Protein AF-A0A8T5JUW5-F1 (afdb_monomer)

Solvent-accessible surface area (backbone atoms only — not comparable to full-atom values): 17360 Å² total; per-residue (Å²): 117,77,94,47,49,25,60,54,36,41,51,46,26,54,58,34,20,53,51,28,34,55,28,15,73,69,63,36,63,70,62,27,52,52,38,51,51,52,37,56,50,31,63,55,47,18,59,49,39,20,62,77,67,72,55,82,41,79,62,52,60,53,49,43,54,52,31,52,54,49,26,54,51,26,48,52,58,16,42,51,59,63,39,59,80,54,56,76,56,49,60,58,57,48,52,51,50,54,51,51,52,52,51,38,49,52,33,35,74,76,70,70,42,76,85,81,82,84,48,76,56,42,55,53,44,57,70,49,47,61,57,34,54,52,28,56,73,76,68,65,48,63,66,49,52,52,54,49,52,53,45,48,53,51,30,53,53,51,50,49,52,30,59,75,67,70,42,96,68,86,76,94,74,76,62,65,67,59,58,53,52,54,52,50,50,52,50,56,57,49,55,66,59,66,68,69,67,80,74,35,29,45,31,44,95,88,49,67,25,44,36,49,79,18,72,45,73,68,46,54,73,48,66,65,44,79,40,86,77,71,52,91,56,35,36,37,37,35,44,53,98,54,78,38,67,59,77,44,67,30,68,61,24,72,57,44,25,23,43,38,33,19,27,86,86,36,30,26,74,32,71,49,69,55,43,57,49,44,88,58,87,81,58,68,71,49,62,53,98,55,62,23,26,33,37,38,41,33,38,44,53,49,47,67,78,66,68,63,57,67,80,40,66,52,45,82,84

Structure (mmCIF, N/CA/C/O backbone):
data_AF-A0A8T5JUW5-F1
#
_entry.id   AF-A0A8T5JUW5-F1
#
loop_
_atom_site.group_PDB
_atom_site.id
_atom_site.type_symbol
_atom_site.label_atom_id
_atom_site.label_alt_id
_atom_site.label_comp_id
_atom_site.label_asym_id
_atom_site.label_entity_id
_atom_site.label_seq_id
_atom_site.pdbx_PDB_ins_code
_atom_site.Cartn_x
_atom_site.Cartn_y
_atom_site.Cartn_z
_atom_site.occupancy
_atom_site.B_iso_or_equiv
_atom_site.auth_seq_id
_atom_site.auth_comp_id
_atom_site.auth_asym_id
_atom_site.auth_atom_id
_atom_site.pdbx_PDB_model_num
ATOM 1 N N . MET A 1 1 ? 24.912 -25.058 -26.112 1.00 56.84 1 MET A N 1
ATOM 2 C CA . MET A 1 1 ? 24.255 -24.175 -25.115 1.00 56.84 1 MET A CA 1
ATOM 3 C C . MET A 1 1 ? 24.914 -22.812 -24.920 1.00 56.84 1 MET A C 1
ATOM 5 O O . MET A 1 1 ? 24.174 -21.850 -24.784 1.00 56.84 1 MET A O 1
ATOM 9 N N . LYS A 1 2 ? 26.255 -22.672 -24.933 1.00 61.31 2 LYS A N 1
ATOM 10 C CA . LYS A 1 2 ? 26.903 -21.377 -24.633 1.00 61.31 2 LYS A CA 1
ATOM 11 C C . LYS A 1 2 ? 26.394 -20.216 -25.493 1.00 61.31 2 LYS A C 1
ATOM 13 O O . LYS A 1 2 ? 26.161 -19.172 -24.916 1.00 61.31 2 LYS A O 1
ATOM 18 N N . LYS A 1 3 ? 26.138 -20.408 -26.798 1.00 65.25 3 LYS A N 1
ATOM 19 C CA . LYS A 1 3 ? 25.800 -19.365 -27.802 1.00 65.25 3 LYS A CA 1
ATOM 20 C C . LYS A 1 3 ? 24.537 -18.521 -27.522 1.00 65.25 3 LYS A C 1
ATOM 22 O O . LYS A 1 3 ? 24.406 -17.456 -28.109 1.00 65.25 3 LYS A O 1
ATOM 27 N N . TYR A 1 4 ? 23.645 -18.969 -26.635 1.00 80.75 4 TYR A N 1
ATOM 28 C CA . TYR A 1 4 ? 22.390 -18.271 -26.306 1.00 80.75 4 TYR A CA 1
ATOM 29 C C . TYR A 1 4 ? 22.197 -18.055 -24.800 1.00 80.75 4 TYR A C 1
ATOM 31 O O . TYR A 1 4 ? 21.085 -17.781 -24.357 1.00 80.75 4 TYR A O 1
ATOM 39 N N . ALA A 1 5 ? 23.267 -18.190 -24.010 1.00 86.12 5 ALA A N 1
ATOM 40 C CA . ALA A 1 5 ? 23.197 -18.145 -22.553 1.00 86.12 5 ALA A CA 1
ATOM 41 C C . ALA A 1 5 ? 22.533 -16.860 -22.032 1.00 86.12 5 ALA A C 1
ATOM 43 O O . ALA A 1 5 ? 21.667 -16.954 -21.171 1.00 86.12 5 ALA A O 1
ATOM 44 N N . ALA A 1 6 ? 22.870 -15.691 -22.593 1.00 87.94 6 ALA A N 1
ATOM 45 C CA . ALA A 1 6 ? 22.254 -14.426 -22.188 1.00 87.94 6 ALA A CA 1
ATOM 46 C C . ALA A 1 6 ? 20.729 -14.437 -22.397 1.00 87.94 6 ALA A C 1
ATOM 48 O O . ALA A 1 6 ? 19.985 -14.287 -21.439 1.00 87.94 6 ALA A O 1
ATOM 49 N N . ASN A 1 7 ? 20.257 -14.743 -23.611 1.00 90.31 7 ASN A N 1
ATOM 50 C CA . ASN A 1 7 ? 18.821 -14.747 -23.920 1.00 90.31 7 ASN A CA 1
ATOM 51 C C . ASN A 1 7 ? 18.037 -15.810 -23.131 1.00 90.31 7 ASN A C 1
ATOM 53 O O . ASN A 1 7 ? 16.863 -15.606 -22.829 1.00 90.31 7 ASN A O 1
ATOM 57 N N . ILE A 1 8 ? 18.658 -16.949 -22.804 1.00 91.75 8 ILE A N 1
ATOM 58 C CA . ILE A 1 8 ? 18.032 -17.971 -21.950 1.00 91.75 8 ILE A CA 1
ATOM 59 C C . ILE A 1 8 ? 17.805 -17.405 -20.546 1.00 91.75 8 ILE A C 1
ATOM 61 O O . ILE A 1 8 ? 16.715 -17.557 -20.001 1.00 91.75 8 ILE A O 1
ATOM 65 N N . VAL A 1 9 ? 18.799 -16.711 -19.986 1.00 92.62 9 VAL A N 1
ATOM 66 C CA . VAL A 1 9 ? 18.663 -16.056 -18.679 1.00 92.62 9 VAL A CA 1
ATOM 67 C C . VAL A 1 9 ? 17.644 -14.915 -18.746 1.00 92.62 9 VAL A C 1
ATOM 69 O O . VAL A 1 9 ? 16.767 -14.850 -17.900 1.00 92.62 9 VAL A O 1
ATOM 72 N N . THR A 1 10 ? 17.644 -14.086 -19.792 1.00 92.62 10 THR A N 1
ATOM 73 C CA . THR A 1 10 ? 16.596 -13.068 -19.998 1.00 92.62 10 THR A CA 1
ATOM 74 C C . THR A 1 10 ? 15.191 -13.697 -20.023 1.00 92.62 10 THR A C 1
ATOM 76 O O . THR A 1 10 ? 14.242 -13.160 -19.453 1.00 92.62 10 THR A O 1
ATOM 79 N N . SER A 1 11 ? 15.049 -14.885 -20.625 1.00 94.06 11 SER A N 1
ATOM 80 C CA . SER A 1 11 ? 13.764 -15.593 -20.717 1.00 94.06 11 SER A CA 1
ATOM 81 C C . SER A 1 11 ? 13.229 -16.059 -19.358 1.00 94.06 11 SER A C 1
ATOM 83 O O . SER A 1 11 ? 12.015 -16.205 -19.203 1.00 94.06 11 SER A O 1
ATOM 85 N N . SER A 1 12 ? 14.091 -16.265 -18.352 1.00 95.75 12 SER A N 1
ATOM 86 C CA . SER A 1 12 ? 13.631 -16.701 -17.028 1.00 95.75 12 SER A CA 1
ATOM 87 C C . SER A 1 12 ? 12.742 -15.663 -16.347 1.00 95.75 12 SER A C 1
ATOM 89 O O . SER A 1 12 ? 11.887 -16.041 -15.551 1.00 95.75 12 SER A O 1
ATOM 91 N N . ARG A 1 13 ? 12.865 -14.372 -16.692 1.00 94.75 13 ARG A N 1
ATOM 92 C CA . ARG A 1 13 ? 12.020 -13.305 -16.127 1.00 94.75 13 ARG A CA 1
ATOM 93 C C . ARG A 1 13 ? 10.538 -13.481 -16.454 1.00 94.75 13 ARG A C 1
ATOM 95 O O . ARG A 1 13 ? 9.703 -13.181 -15.605 1.00 94.75 13 ARG A O 1
ATOM 102 N N . PHE A 1 14 ? 10.201 -14.027 -17.625 1.00 96.06 14 PHE A N 1
ATOM 103 C CA . PHE A 1 14 ? 8.809 -14.354 -17.955 1.00 96.06 14 PHE A CA 1
ATOM 104 C C . PHE A 1 14 ? 8.261 -15.433 -17.020 1.00 96.06 14 PHE A C 1
ATOM 106 O O . PHE A 1 14 ? 7.176 -15.289 -16.458 1.00 96.06 14 PHE A O 1
ATOM 113 N N . VAL A 1 15 ? 9.042 -16.495 -16.812 1.00 96.62 15 VAL A N 1
ATOM 114 C CA . VAL A 1 15 ? 8.663 -17.617 -15.947 1.00 96.62 15 VAL A CA 1
ATOM 115 C C . VAL A 1 15 ? 8.527 -17.152 -14.499 1.00 96.62 15 VAL A C 1
ATOM 117 O O . VAL A 1 15 ? 7.505 -17.405 -13.865 1.00 96.62 15 VAL A O 1
ATOM 120 N N . PHE A 1 16 ? 9.517 -16.419 -13.986 1.00 96.94 16 PHE A N 1
ATOM 121 C CA . PHE A 1 16 ? 9.483 -15.884 -12.627 1.00 96.94 16 PHE A CA 1
ATOM 122 C C . PHE A 1 16 ? 8.322 -14.909 -12.425 1.00 96.94 16 PHE A C 1
ATOM 124 O O . PHE A 1 16 ? 7.613 -15.033 -11.431 1.00 96.94 16 PHE A O 1
ATOM 131 N N . GLY A 1 17 ? 8.063 -14.008 -13.379 1.00 96.00 17 GLY A N 1
ATOM 132 C CA . GLY A 1 17 ? 6.928 -13.084 -13.320 1.00 96.00 17 GLY A CA 1
ATOM 133 C C . GLY A 1 17 ? 5.581 -13.806 -13.209 1.00 96.00 17 GLY A C 1
ATOM 134 O O . GLY A 1 17 ? 4.777 -13.484 -12.336 1.00 96.00 17 GLY A O 1
ATOM 135 N N . LEU A 1 18 ? 5.348 -14.837 -14.026 1.00 97.44 18 LEU A N 1
ATOM 136 C CA . LEU A 1 18 ? 4.112 -15.628 -13.964 1.00 97.44 18 LEU A CA 1
ATOM 137 C C . LEU A 1 18 ? 3.973 -16.397 -12.644 1.00 97.44 18 LEU A C 1
ATOM 139 O O . LEU A 1 18 ? 2.899 -16.397 -12.040 1.00 97.44 18 LEU A O 1
ATOM 143 N N . ILE A 1 19 ? 5.059 -17.013 -12.165 1.00 97.50 19 ILE A N 1
ATOM 144 C CA . ILE A 1 19 ? 5.074 -17.707 -10.870 1.00 97.50 19 ILE A CA 1
ATOM 145 C C . ILE A 1 19 ? 4.754 -16.729 -9.736 1.00 97.50 19 ILE A C 1
ATOM 147 O O . ILE A 1 19 ? 3.965 -17.053 -8.851 1.00 97.50 19 ILE A O 1
ATOM 151 N N . MET A 1 20 ? 5.311 -15.519 -9.772 1.00 97.00 20 MET A N 1
ATOM 152 C CA . MET A 1 20 ? 5.025 -14.487 -8.779 1.00 97.00 20 MET A CA 1
ATOM 153 C C . MET A 1 20 ? 3.541 -14.116 -8.738 1.00 97.00 20 MET A C 1
ATOM 155 O O . MET A 1 20 ? 2.973 -14.063 -7.651 1.00 97.00 20 MET A O 1
ATOM 159 N N . VAL A 1 21 ? 2.894 -13.924 -9.891 1.00 96.75 21 VAL A N 1
ATOM 160 C CA . VAL A 1 21 ? 1.444 -13.651 -9.948 1.00 96.75 21 VAL A CA 1
ATOM 161 C C . VAL A 1 21 ? 0.633 -14.822 -9.385 1.00 96.75 21 VAL A C 1
ATOM 163 O O . VAL A 1 21 ? -0.331 -14.629 -8.650 1.00 96.75 21 VAL A O 1
ATOM 166 N N . TYR A 1 22 ? 1.019 -16.063 -9.678 1.00 97.19 22 TYR A N 1
ATOM 167 C CA . TYR A 1 22 ? 0.344 -17.224 -9.096 1.00 97.19 22 TYR A CA 1
ATOM 168 C C . TYR A 1 22 ? 0.487 -17.270 -7.562 1.00 97.19 22 TYR A C 1
ATOM 170 O O . TYR A 1 22 ? -0.483 -17.503 -6.836 1.00 97.19 22 TYR A O 1
ATOM 178 N N . LEU A 1 23 ? 1.695 -17.016 -7.053 1.00 96.38 23 LEU A N 1
ATOM 179 C CA . LEU A 1 23 ? 1.990 -17.024 -5.619 1.00 96.38 23 LEU A CA 1
ATOM 180 C C . LEU A 1 23 ? 1.310 -15.879 -4.867 1.00 96.38 23 LEU A C 1
ATOM 182 O O . LEU A 1 23 ? 0.918 -16.071 -3.712 1.00 96.38 23 LEU A O 1
ATOM 186 N N . SER A 1 24 ? 1.142 -14.717 -5.504 1.00 94.31 24 SER A N 1
ATOM 187 C CA . SER A 1 24 ? 0.429 -13.589 -4.908 1.00 94.31 24 SER A CA 1
ATOM 188 C C . SER A 1 24 ? -1.049 -13.904 -4.701 1.00 94.31 24 SER A C 1
ATOM 190 O O . SER A 1 24 ? -1.570 -13.658 -3.619 1.00 94.31 24 SER A O 1
ATOM 192 N N . ILE A 1 25 ? -1.701 -14.549 -5.676 1.00 93.69 25 ILE A N 1
ATOM 193 C CA . ILE A 1 25 ? -3.102 -14.991 -5.564 1.00 93.69 25 ILE A CA 1
ATOM 194 C C . ILE A 1 25 ? -3.271 -16.023 -4.436 1.00 93.69 25 ILE A C 1
ATOM 196 O O . ILE A 1 25 ? -4.292 -16.052 -3.754 1.00 93.69 25 ILE A O 1
ATOM 200 N N . LYS A 1 26 ? -2.259 -16.867 -4.194 1.00 93.12 26 LYS A N 1
ATOM 201 C CA . LYS A 1 26 ? -2.240 -17.832 -3.077 1.00 93.12 26 LYS A CA 1
ATOM 202 C C . LYS A 1 26 ? -1.770 -17.236 -1.745 1.00 93.12 26 LYS A C 1
ATOM 204 O O . LYS A 1 26 ? -1.600 -17.986 -0.782 1.00 93.12 26 LYS A O 1
ATOM 209 N N . ASN A 1 27 ? -1.542 -15.924 -1.690 1.00 90.62 27 ASN A N 1
ATOM 210 C CA . ASN A 1 27 ? -1.059 -15.188 -0.525 1.00 90.62 27 ASN A CA 1
ATOM 211 C C . ASN A 1 27 ? 0.240 -15.769 0.087 1.00 90.62 27 ASN A C 1
ATOM 213 O O . ASN A 1 27 ? 0.419 -15.831 1.304 1.00 90.62 27 ASN A O 1
ATOM 217 N N . LYS A 1 28 ? 1.164 -16.260 -0.755 1.00 92.56 28 LYS A N 1
ATOM 218 C CA . LYS A 1 28 ? 2.449 -16.852 -0.331 1.00 92.56 28 LYS A CA 1
ATOM 219 C C . LYS A 1 28 ? 3.591 -15.837 -0.442 1.00 92.56 28 LYS A C 1
ATOM 221 O O . LYS A 1 28 ? 4.448 -15.946 -1.319 1.00 92.56 28 LYS A O 1
ATOM 226 N N . LEU A 1 29 ? 3.629 -14.877 0.485 1.00 90.06 29 LEU A N 1
ATOM 227 C CA . LEU A 1 29 ? 4.565 -13.741 0.462 1.00 90.06 29 LEU A CA 1
ATOM 228 C C . LEU A 1 29 ? 6.052 -14.137 0.380 1.00 90.06 29 LEU A C 1
ATOM 230 O O . LEU A 1 29 ? 6.798 -13.576 -0.417 1.00 90.06 29 LEU A O 1
ATOM 234 N N . ILE A 1 30 ? 6.499 -15.110 1.180 1.00 92.75 30 ILE A N 1
ATOM 235 C CA . ILE A 1 30 ? 7.924 -15.489 1.232 1.00 92.75 30 ILE A CA 1
ATOM 236 C C . ILE A 1 30 ? 8.386 -16.060 -0.114 1.00 92.75 30 ILE A C 1
ATOM 238 O O . ILE A 1 30 ? 9.426 -15.661 -0.633 1.00 92.75 30 ILE A O 1
ATOM 242 N N . LEU A 1 31 ? 7.597 -16.956 -0.718 1.00 95.00 31 LEU A N 1
ATOM 243 C CA . LEU A 1 31 ? 7.936 -17.526 -2.023 1.00 95.00 31 LEU A CA 1
ATOM 244 C C . LEU A 1 31 ? 7.902 -16.454 -3.117 1.00 95.00 31 LEU A C 1
ATOM 246 O O . LEU A 1 31 ? 8.773 -16.448 -3.982 1.00 95.00 31 LEU A O 1
ATOM 250 N N . PHE A 1 32 ? 6.942 -15.526 -3.060 1.00 95.62 32 PHE A N 1
ATOM 251 C CA . PHE A 1 32 ? 6.899 -14.381 -3.970 1.00 95.62 32 PHE A CA 1
ATOM 252 C C . PHE A 1 32 ? 8.206 -13.577 -3.922 1.00 95.62 32 PHE A C 1
ATOM 254 O O . PHE A 1 32 ? 8.786 -13.291 -4.968 1.00 95.62 32 PHE A O 1
ATOM 261 N N . LEU A 1 33 ? 8.711 -13.275 -2.721 1.00 94.06 33 LEU A N 1
ATOM 262 C CA . LEU A 1 33 ? 9.968 -12.545 -2.534 1.00 94.06 33 LEU A CA 1
ATOM 263 C C . LEU A 1 33 ? 11.190 -13.322 -3.038 1.00 94.06 33 LEU A C 1
ATOM 265 O O . LEU A 1 33 ? 12.101 -12.720 -3.602 1.00 94.06 33 LEU A O 1
ATOM 269 N N . ILE A 1 34 ? 11.209 -14.648 -2.889 1.00 95.75 34 ILE A N 1
ATOM 270 C CA . ILE A 1 34 ? 12.284 -15.490 -3.434 1.00 95.75 34 ILE A CA 1
ATOM 271 C C . ILE A 1 34 ? 12.328 -15.368 -4.960 1.00 95.75 34 ILE A C 1
ATOM 273 O O . ILE A 1 34 ? 13.380 -15.067 -5.521 1.00 95.75 34 ILE A O 1
ATOM 277 N N . PHE A 1 35 ? 11.192 -15.547 -5.640 1.00 96.69 35 PHE A N 1
ATOM 278 C CA . PHE A 1 35 ? 11.131 -15.429 -7.102 1.00 96.69 35 PHE A CA 1
ATOM 279 C C . PHE A 1 35 ? 11.396 -14.007 -7.594 1.00 96.69 35 PHE A C 1
ATOM 281 O O . PHE A 1 35 ? 12.031 -13.827 -8.633 1.00 96.69 35 PHE A O 1
ATOM 288 N N . TYR A 1 36 ? 10.990 -13.005 -6.818 1.00 95.31 36 TYR A N 1
ATOM 289 C CA . TYR A 1 36 ? 11.338 -11.616 -7.067 1.00 95.31 36 TYR A CA 1
ATOM 290 C C . TYR A 1 36 ? 12.858 -11.394 -7.061 1.00 95.31 36 TYR A C 1
ATOM 292 O O . TYR A 1 36 ? 13.405 -10.846 -8.017 1.00 95.31 36 TYR A O 1
ATOM 300 N N . ILE A 1 37 ? 13.562 -11.881 -6.034 1.00 94.56 37 ILE A N 1
ATOM 301 C CA . ILE A 1 37 ? 15.028 -11.788 -5.948 1.00 94.56 37 ILE A CA 1
ATOM 302 C C . ILE A 1 37 ? 15.693 -12.576 -7.083 1.00 94.56 37 ILE A C 1
ATOM 304 O O . ILE A 1 37 ? 16.631 -12.075 -7.699 1.00 94.56 37 ILE A O 1
ATOM 308 N N . LEU A 1 38 ? 15.199 -13.775 -7.409 1.00 95.69 38 LEU A N 1
ATOM 309 C CA . LEU A 1 38 ? 15.716 -14.566 -8.532 1.00 95.69 38 LEU A CA 1
ATOM 310 C C . LEU A 1 38 ? 15.597 -13.819 -9.866 1.00 95.69 38 LEU A C 1
ATOM 312 O O . LEU A 1 38 ? 16.528 -13.855 -10.672 1.00 95.69 38 LEU A O 1
ATOM 316 N N . ALA A 1 39 ? 14.495 -13.100 -10.088 1.00 94.75 39 ALA A N 1
ATOM 317 C CA . ALA A 1 39 ? 14.329 -12.265 -11.269 1.00 94.75 39 ALA A CA 1
ATOM 318 C C . ALA A 1 39 ? 15.328 -11.098 -11.305 1.00 94.75 39 ALA A C 1
ATOM 320 O O . ALA A 1 39 ? 15.967 -10.893 -12.338 1.00 94.75 39 ALA A O 1
ATOM 321 N N . LEU A 1 40 ? 15.554 -10.407 -10.181 1.00 91.50 40 LEU A N 1
ATOM 322 C CA . LEU A 1 40 ? 16.579 -9.356 -10.085 1.00 91.50 40 LEU A CA 1
ATOM 323 C C . LEU A 1 40 ? 17.989 -9.897 -10.360 1.00 91.50 40 LEU A C 1
ATOM 325 O O . LEU A 1 40 ? 18.771 -9.281 -11.078 1.00 91.50 40 LEU A O 1
ATOM 329 N N . VAL A 1 41 ? 18.315 -11.076 -9.830 1.00 93.44 41 VAL A N 1
ATOM 330 C CA . VAL A 1 41 ? 19.605 -11.728 -10.090 1.00 93.44 41 VAL A CA 1
ATOM 331 C C . VAL A 1 41 ? 19.730 -12.110 -11.568 1.00 93.44 41 VAL A C 1
ATOM 333 O O . VAL A 1 41 ? 20.797 -11.925 -12.154 1.00 93.44 41 VAL A O 1
ATOM 336 N N . SER A 1 42 ? 18.653 -12.589 -12.200 1.00 93.94 42 SER A N 1
ATOM 337 C CA . SER A 1 42 ? 18.665 -12.934 -13.628 1.00 93.94 42 SER A CA 1
ATOM 338 C C . SER A 1 42 ? 18.953 -11.732 -14.539 1.00 93.94 42 SER A C 1
ATOM 340 O O . SER A 1 42 ? 19.665 -11.897 -15.525 1.00 93.94 42 SER A O 1
ATOM 342 N N . ASP A 1 43 ? 18.493 -10.530 -14.174 1.00 89.44 43 ASP A N 1
ATOM 343 C CA . ASP A 1 43 ? 18.789 -9.267 -14.877 1.00 89.44 43 ASP A CA 1
ATOM 344 C C . ASP A 1 43 ? 20.263 -8.832 -14.782 1.00 89.44 43 ASP A C 1
ATOM 346 O O . ASP A 1 43 ? 20.842 -8.229 -15.682 1.00 89.44 43 ASP A O 1
ATOM 350 N N . ILE A 1 44 ? 20.936 -9.179 -13.688 1.00 89.00 44 ILE A N 1
ATOM 351 C CA . ILE A 1 44 ? 22.376 -8.927 -13.574 1.00 89.00 44 ILE A CA 1
ATOM 352 C C . ILE A 1 44 ? 23.153 -9.966 -14.400 1.00 89.00 44 ILE A C 1
ATOM 354 O O . ILE A 1 44 ? 24.156 -9.649 -15.059 1.00 89.00 44 ILE A O 1
ATOM 358 N N . LEU A 1 45 ? 22.709 -11.226 -14.347 1.00 92.06 45 LEU A N 1
ATOM 359 C CA . LEU A 1 45 ? 23.405 -12.364 -14.938 1.00 92.06 45 LEU A CA 1
ATOM 360 C C . LEU A 1 45 ? 23.366 -12.375 -16.465 1.00 92.06 45 LEU A C 1
ATOM 362 O O . LEU A 1 45 ? 24.382 -12.708 -17.079 1.00 92.06 45 LEU A O 1
ATOM 366 N N . ASP A 1 46 ? 22.254 -12.021 -17.102 1.00 89.69 46 ASP A N 1
ATOM 367 C CA . ASP A 1 46 ? 22.186 -12.022 -18.564 1.00 89.69 46 ASP A CA 1
ATOM 368 C C . ASP A 1 46 ? 23.117 -10.961 -19.171 1.00 89.69 46 ASP A C 1
ATOM 370 O O . ASP A 1 46 ? 23.878 -11.268 -20.094 1.00 89.69 46 ASP A O 1
ATOM 374 N N . GLY A 1 47 ? 23.183 -9.765 -18.579 1.00 86.38 47 GLY A N 1
ATOM 375 C CA . GLY A 1 47 ? 24.148 -8.732 -18.941 1.00 86.38 47 GLY A CA 1
ATOM 376 C C . GLY A 1 47 ? 25.597 -9.187 -18.734 1.00 86.38 47 GLY A C 1
ATOM 377 O O . GLY A 1 47 ? 26.463 -8.934 -19.580 1.00 86.38 47 GLY A O 1
ATOM 378 N N . PHE A 1 48 ? 25.879 -9.888 -17.632 1.00 88.12 48 PHE A N 1
ATOM 379 C CA . PHE A 1 48 ? 27.194 -10.483 -17.379 1.00 88.12 48 PHE A CA 1
ATOM 380 C C . PHE A 1 48 ? 27.566 -11.527 -18.442 1.00 88.12 48 PHE A C 1
ATOM 382 O O . PHE A 1 48 ? 28.654 -11.451 -19.020 1.00 88.12 48 PHE A O 1
ATOM 389 N N . PHE A 1 49 ? 26.669 -12.465 -18.757 1.00 90.00 49 PHE A N 1
ATOM 390 C CA . PHE A 1 49 ? 26.914 -13.501 -19.761 1.00 90.00 49 PHE A CA 1
ATOM 391 C C . PHE A 1 49 ? 27.024 -12.937 -21.177 1.00 90.00 49 PHE A C 1
ATOM 393 O O . PHE A 1 49 ? 27.886 -13.383 -21.938 1.00 90.00 49 PHE A O 1
ATOM 400 N N . ALA A 1 50 ? 26.235 -11.915 -21.513 1.00 88.38 50 ALA A N 1
ATOM 401 C CA . ALA A 1 50 ? 26.334 -11.223 -22.791 1.00 88.38 50 ALA A CA 1
ATOM 402 C C . ALA A 1 50 ? 27.732 -10.623 -23.004 1.00 88.38 50 ALA A C 1
ATOM 404 O O . ALA A 1 50 ? 28.274 -10.700 -24.108 1.00 88.38 50 ALA A O 1
ATOM 405 N N . ARG A 1 51 ? 28.347 -10.068 -21.949 1.00 89.06 51 ARG A N 1
ATOM 406 C CA . ARG A 1 51 ? 29.726 -9.551 -21.988 1.00 89.06 51 ARG A CA 1
ATOM 407 C C . ARG A 1 51 ? 30.764 -10.668 -22.003 1.00 89.06 51 ARG A C 1
ATOM 409 O O . ARG A 1 51 ? 31.620 -10.675 -22.879 1.00 89.06 51 ARG A O 1
ATOM 416 N N . LYS A 1 52 ? 30.662 -11.627 -21.080 1.00 90.50 52 LYS A N 1
ATOM 417 C CA . LYS A 1 52 ? 31.643 -12.711 -20.910 1.00 90.50 52 LYS A CA 1
ATOM 418 C C . LYS A 1 52 ? 31.765 -13.612 -22.140 1.00 90.50 52 LYS A C 1
ATOM 420 O O . LYS A 1 52 ? 32.851 -14.099 -22.431 1.00 90.50 52 LYS A O 1
ATOM 425 N N . PHE A 1 53 ? 30.661 -13.846 -22.848 1.00 89.19 53 PHE A N 1
ATOM 426 C CA . PHE A 1 53 ? 30.620 -14.730 -24.015 1.00 89.19 53 PHE A CA 1
ATOM 427 C C . PHE A 1 53 ? 30.473 -13.990 -25.351 1.00 89.19 53 PHE A C 1
ATOM 429 O O . PHE A 1 53 ? 30.182 -14.637 -26.356 1.00 89.19 53 PHE A O 1
ATOM 436 N N . TYR A 1 54 ? 30.656 -12.664 -25.376 1.00 84.69 54 TYR A N 1
ATOM 437 C CA . TYR A 1 54 ? 30.573 -11.837 -26.588 1.00 84.69 54 TYR A CA 1
ATOM 438 C C . TYR A 1 54 ? 29.244 -11.989 -27.366 1.00 84.69 54 TYR A C 1
ATOM 440 O O . TYR A 1 54 ? 29.227 -12.121 -28.586 1.00 84.69 54 TYR A O 1
ATOM 448 N N . GLN A 1 55 ? 28.108 -11.961 -26.660 1.00 87.38 55 GLN A N 1
ATOM 449 C CA . GLN A 1 55 ? 26.755 -12.196 -27.213 1.00 87.38 55 GLN A CA 1
ATOM 450 C C . GLN A 1 55 ? 25.910 -10.926 -27.317 1.00 87.38 55 GLN A C 1
ATOM 452 O O . GLN A 1 55 ? 24.681 -10.981 -27.364 1.00 87.38 55 GLN A O 1
ATOM 457 N N . GLN A 1 56 ? 26.554 -9.762 -27.324 1.00 86.00 56 GLN A N 1
ATOM 458 C CA . GLN A 1 56 ? 25.871 -8.476 -27.394 1.00 86.00 56 GLN A CA 1
ATOM 459 C C . GLN A 1 56 ? 25.259 -8.308 -28.789 1.00 86.00 56 GLN A C 1
ATOM 461 O O . GLN A 1 56 ? 25.943 -7.984 -29.756 1.00 86.00 56 GLN A O 1
ATOM 466 N N . THR A 1 57 ? 23.956 -8.558 -28.904 1.00 85.88 57 THR A N 1
ATOM 467 C CA . THR A 1 57 ? 23.212 -8.444 -30.163 1.00 85.88 57 THR A CA 1
ATOM 468 C C . THR A 1 57 ? 22.122 -7.384 -30.050 1.00 85.88 57 THR A C 1
ATOM 470 O O . THR A 1 57 ? 21.562 -7.155 -28.977 1.00 85.88 57 THR A O 1
ATOM 473 N N . LYS A 1 58 ? 21.764 -6.752 -31.179 1.00 80.69 58 LYS A N 1
ATOM 474 C CA . LYS A 1 58 ? 20.625 -5.814 -31.229 1.00 80.69 58 LYS A CA 1
ATOM 475 C C . LYS A 1 58 ? 19.308 -6.482 -30.823 1.00 80.69 58 LYS A C 1
ATOM 477 O O . LYS A 1 58 ? 18.456 -5.823 -30.237 1.00 80.69 58 LYS A O 1
ATOM 482 N N . PHE A 1 59 ? 19.142 -7.764 -31.154 1.00 86.62 59 PHE A N 1
ATOM 483 C CA . PHE A 1 59 ? 17.976 -8.544 -30.749 1.00 86.62 59 PHE A CA 1
ATOM 484 C C . PHE A 1 59 ? 17.953 -8.758 -29.234 1.00 86.62 59 PHE A C 1
ATOM 486 O O . PHE A 1 59 ? 16.958 -8.411 -28.611 1.00 86.62 59 PHE A O 1
ATOM 493 N N . GLY A 1 60 ? 19.058 -9.231 -28.643 1.00 85.06 60 GLY A N 1
ATOM 494 C CA . GLY A 1 60 ? 19.157 -9.465 -27.198 1.00 85.06 60 GLY A CA 1
ATOM 495 C C . GLY A 1 60 ? 18.832 -8.216 -26.379 1.00 85.06 60 GLY A C 1
ATOM 496 O O . GLY A 1 60 ? 18.019 -8.282 -25.471 1.00 85.06 60 GLY A O 1
ATOM 497 N N . GLY A 1 61 ? 19.346 -7.046 -26.778 1.00 82.19 61 GLY A N 1
ATOM 498 C CA . GLY A 1 61 ? 19.018 -5.786 -26.097 1.00 82.19 61 GLY A CA 1
ATOM 499 C C . GLY A 1 61 ? 17.546 -5.359 -26.210 1.00 82.19 61 GLY A C 1
ATOM 500 O O . GLY A 1 61 ? 17.021 -4.741 -25.293 1.00 82.19 61 GLY A O 1
ATOM 501 N N . LYS A 1 62 ? 16.850 -5.679 -27.312 1.00 84.44 62 LYS A N 1
ATOM 502 C CA . LYS A 1 62 ? 15.395 -5.449 -27.416 1.00 84.44 62 LYS A CA 1
ATOM 503 C C . LYS A 1 62 ? 14.606 -6.461 -26.591 1.00 84.44 62 LYS A C 1
ATOM 505 O O . LYS A 1 62 ? 13.612 -6.094 -25.975 1.00 84.44 62 LYS A O 1
ATOM 510 N N . PHE A 1 63 ? 15.035 -7.717 -26.617 1.00 88.38 63 PHE A N 1
ATOM 511 C CA . PHE A 1 63 ? 14.406 -8.803 -25.880 1.00 88.38 63 PHE A CA 1
ATOM 512 C C . PHE A 1 63 ? 14.474 -8.566 -24.367 1.00 88.38 63 PHE A C 1
ATOM 514 O O . PHE A 1 63 ? 13.463 -8.719 -23.692 1.00 88.38 63 PHE A O 1
ATOM 521 N N . ASP A 1 64 ? 15.613 -8.073 -23.877 1.00 87.44 64 ASP A N 1
ATOM 522 C CA . ASP A 1 64 ? 15.819 -7.622 -22.498 1.00 87.44 64 ASP A CA 1
ATOM 523 C C . ASP A 1 64 ? 14.766 -6.601 -22.046 1.00 87.44 64 ASP A C 1
ATOM 525 O O . ASP A 1 64 ? 14.063 -6.818 -21.066 1.00 87.44 64 ASP A O 1
ATOM 529 N N . ILE A 1 65 ? 14.554 -5.544 -22.838 1.00 84.94 65 ILE A N 1
ATOM 530 C CA . ILE A 1 65 ? 13.551 -4.506 -22.542 1.00 84.94 65 ILE A CA 1
ATOM 531 C C . ILE A 1 65 ? 12.131 -5.092 -22.459 1.00 84.94 65 ILE A C 1
ATOM 533 O O . ILE A 1 65 ? 11.323 -4.661 -21.636 1.00 84.94 65 ILE A O 1
ATOM 537 N N . ILE A 1 66 ? 11.800 -6.055 -23.324 1.00 87.56 66 ILE A N 1
ATOM 538 C CA . ILE A 1 66 ? 10.483 -6.709 -23.316 1.00 87.56 66 ILE A CA 1
ATOM 539 C C . ILE A 1 66 ? 10.324 -7.555 -22.048 1.00 87.56 66 ILE A C 1
ATOM 541 O O . ILE A 1 66 ? 9.277 -7.485 -21.404 1.00 87.56 66 ILE A O 1
ATOM 545 N N . ALA A 1 67 ? 11.352 -8.319 -21.681 1.00 91.94 67 ALA A N 1
ATOM 546 C CA . ALA A 1 67 ? 11.355 -9.146 -20.481 1.00 91.94 67 ALA A CA 1
ATOM 547 C C . ALA A 1 67 ? 11.265 -8.303 -19.196 1.00 91.94 67 ALA A C 1
ATOM 549 O O . ALA A 1 67 ? 10.479 -8.642 -18.313 1.00 91.94 67 ALA A O 1
ATOM 550 N N . ASP A 1 68 ? 11.981 -7.177 -19.122 1.00 88.94 68 ASP A N 1
ATOM 551 C CA . ASP A 1 68 ? 11.913 -6.220 -18.007 1.00 88.94 68 ASP A CA 1
ATOM 552 C C . ASP A 1 68 ? 10.499 -5.669 -17.824 1.00 88.94 68 ASP A C 1
ATOM 554 O O . ASP A 1 68 ? 9.932 -5.725 -16.733 1.00 88.94 68 ASP A O 1
ATOM 558 N N . ASN A 1 69 ? 9.899 -5.167 -18.906 1.00 87.56 69 ASN A N 1
ATOM 559 C CA . ASN A 1 69 ? 8.557 -4.592 -18.858 1.00 87.56 69 ASN A CA 1
ATOM 560 C C . ASN A 1 69 ? 7.506 -5.639 -18.470 1.00 87.56 69 ASN A C 1
ATOM 562 O O . ASN A 1 69 ? 6.597 -5.342 -17.696 1.00 87.56 69 ASN A O 1
ATOM 566 N N . PHE A 1 70 ? 7.634 -6.864 -18.988 1.00 93.00 70 PHE A N 1
ATOM 567 C CA . PHE A 1 70 ? 6.755 -7.969 -18.619 1.00 93.00 70 PHE A CA 1
ATOM 568 C C . PHE A 1 70 ? 6.891 -8.322 -17.136 1.00 93.00 70 PHE A C 1
ATOM 570 O O . PHE A 1 70 ? 5.892 -8.452 -16.431 1.00 93.00 70 PHE A O 1
ATOM 577 N N . PHE A 1 71 ? 8.123 -8.430 -16.641 1.00 94.38 71 PHE A N 1
ATOM 578 C CA . PHE A 1 71 ? 8.390 -8.704 -15.236 1.00 94.38 71 PHE A CA 1
ATOM 579 C C . PHE A 1 71 ? 7.806 -7.623 -14.319 1.00 94.38 71 PHE A C 1
ATOM 581 O O . PHE A 1 71 ? 7.128 -7.954 -13.347 1.00 94.38 71 PHE A O 1
ATOM 588 N N . VAL A 1 72 ? 7.996 -6.341 -14.649 1.00 90.38 72 VAL A N 1
ATOM 589 C CA . VAL A 1 72 ? 7.409 -5.220 -13.897 1.00 90.38 72 VAL A CA 1
ATOM 590 C C . VAL A 1 72 ? 5.879 -5.285 -13.907 1.00 90.38 72 VAL A C 1
ATOM 592 O O . VAL A 1 72 ? 5.258 -5.072 -12.869 1.00 90.38 72 VAL A O 1
ATOM 595 N N . LEU A 1 73 ? 5.255 -5.629 -15.037 1.00 91.94 73 LEU A N 1
ATOM 596 C CA . LEU A 1 73 ? 3.803 -5.813 -15.110 1.00 91.94 73 LEU A CA 1
ATOM 597 C C . LEU A 1 73 ? 3.327 -6.929 -14.166 1.00 91.94 73 LEU A C 1
ATOM 599 O O . LEU A 1 73 ? 2.414 -6.714 -13.369 1.00 91.94 73 LEU A O 1
ATOM 603 N N . CYS A 1 74 ? 3.968 -8.099 -14.213 1.00 95.25 74 CYS A N 1
ATOM 604 C CA . CYS A 1 74 ? 3.675 -9.207 -13.305 1.00 95.25 74 CYS A CA 1
ATOM 605 C C . CYS A 1 74 ? 3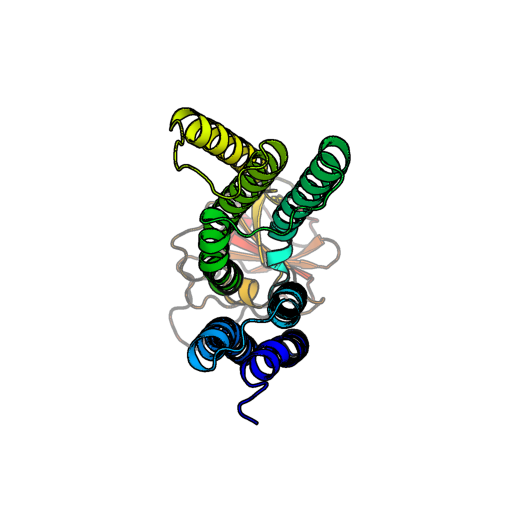.878 -8.824 -11.835 1.00 95.25 74 CYS A C 1
ATOM 607 O O . CYS A 1 74 ? 3.073 -9.194 -10.985 1.00 95.25 74 CYS A O 1
ATOM 609 N N . LEU A 1 75 ? 4.925 -8.057 -11.533 1.00 92.75 75 LEU A N 1
ATOM 610 C CA . LEU A 1 75 ? 5.206 -7.561 -10.193 1.00 92.75 75 LEU A CA 1
ATOM 611 C C . LEU A 1 75 ? 4.086 -6.651 -9.678 1.00 92.75 75 LEU A C 1
ATOM 613 O O . LEU A 1 75 ? 3.629 -6.838 -8.553 1.00 92.75 75 LEU A O 1
ATOM 617 N N . LEU A 1 76 ? 3.619 -5.702 -10.497 1.00 89.56 76 LEU A N 1
ATOM 618 C CA . LEU A 1 76 ? 2.514 -4.808 -10.141 1.00 89.56 76 LEU A CA 1
ATOM 619 C C . LEU A 1 76 ? 1.225 -5.600 -9.886 1.00 89.56 76 LEU A C 1
ATOM 621 O O . LEU A 1 76 ? 0.595 -5.423 -8.847 1.00 89.56 76 LEU A O 1
ATOM 625 N N . ILE A 1 77 ? 0.873 -6.538 -10.771 1.00 90.88 77 ILE A N 1
ATOM 626 C CA . ILE A 1 77 ? -0.274 -7.439 -10.560 1.00 90.88 77 ILE A CA 1
ATOM 627 C C . ILE A 1 77 ? -0.095 -8.246 -9.265 1.00 90.88 77 ILE A C 1
ATOM 629 O O . ILE A 1 77 ? -1.033 -8.407 -8.488 1.00 90.88 77 ILE A O 1
ATOM 633 N N . GLY A 1 78 ? 1.118 -8.725 -8.997 1.00 91.94 78 GLY A N 1
ATOM 634 C CA . GLY A 1 78 ? 1.445 -9.447 -7.775 1.00 91.94 78 GLY A CA 1
ATOM 635 C C . GLY A 1 78 ? 1.212 -8.626 -6.505 1.00 91.94 78 GLY A C 1
ATOM 636 O O . GLY A 1 78 ? 0.569 -9.097 -5.566 1.00 91.94 78 GLY A O 1
ATOM 637 N N . LEU A 1 79 ? 1.683 -7.378 -6.496 1.00 89.19 79 LEU A N 1
ATOM 638 C CA . LEU A 1 79 ? 1.503 -6.447 -5.379 1.00 89.19 79 LEU A CA 1
ATOM 639 C C . LEU A 1 79 ? 0.032 -6.111 -5.126 1.00 89.19 79 LEU A C 1
ATOM 641 O O . LEU A 1 79 ? -0.367 -6.024 -3.966 1.00 89.19 79 LEU A O 1
ATOM 645 N N . TYR A 1 80 ? -0.774 -5.978 -6.185 1.00 88.94 80 TYR A N 1
ATOM 646 C CA . TYR A 1 80 ? -2.218 -5.762 -6.065 1.00 88.94 80 TYR A CA 1
ATOM 647 C C . TYR A 1 80 ? -2.892 -6.851 -5.217 1.00 88.94 80 TYR A C 1
ATOM 649 O O . TYR A 1 80 ? -3.652 -6.533 -4.304 1.00 88.94 80 TYR A O 1
ATOM 657 N N . TYR A 1 81 ? -2.567 -8.124 -5.472 1.00 89.56 81 TYR A N 1
ATOM 658 C CA . TYR A 1 81 ? -3.155 -9.251 -4.741 1.00 89.56 81 TYR A CA 1
ATOM 659 C C . TYR A 1 81 ? -2.571 -9.452 -3.333 1.00 89.56 81 TYR A C 1
ATOM 661 O O . TYR A 1 81 ? -3.305 -9.850 -2.436 1.00 89.56 81 TYR A O 1
ATOM 669 N N . LEU A 1 82 ? -1.276 -9.183 -3.113 1.00 86.31 82 LEU A N 1
ATOM 670 C CA . LEU A 1 82 ? -0.634 -9.383 -1.800 1.00 86.31 82 LEU A CA 1
ATOM 671 C C . LEU A 1 82 ? -0.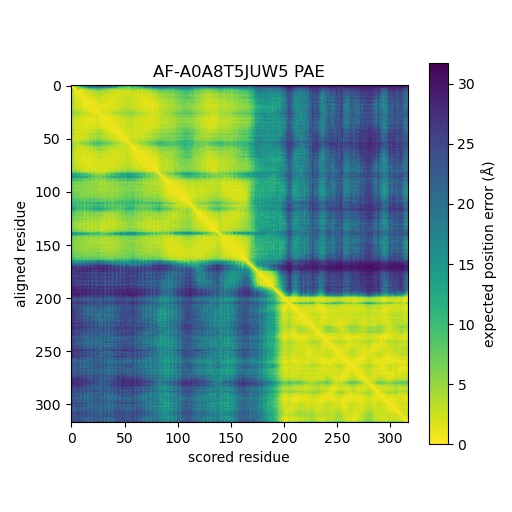911 -8.255 -0.801 1.00 86.31 82 LEU A C 1
ATOM 673 O O . LEU A 1 82 ? -0.975 -8.493 0.402 1.00 86.31 82 LEU A O 1
ATOM 677 N N . LYS A 1 83 ? -1.014 -7.013 -1.279 1.00 81.81 83 LYS A N 1
ATOM 678 C CA . LYS A 1 83 ? -1.116 -5.818 -0.437 1.00 81.81 83 LYS A CA 1
ATOM 679 C C . LYS A 1 83 ? -2.064 -4.819 -1.094 1.00 81.81 83 LYS A C 1
ATOM 681 O O . LYS A 1 83 ? -1.631 -3.802 -1.633 1.00 81.81 83 LYS A O 1
ATOM 686 N N . SER A 1 84 ? -3.368 -5.077 -1.015 1.00 72.00 84 SER A N 1
ATOM 687 C CA . SER A 1 84 ? -4.401 -4.194 -1.583 1.00 72.00 84 SER A CA 1
ATOM 688 C C . SER A 1 84 ? -4.320 -2.760 -1.044 1.00 72.00 84 SER A C 1
ATOM 690 O O . SER A 1 84 ? -4.542 -1.813 -1.788 1.00 72.00 84 SER A O 1
ATOM 692 N N . GLU A 1 85 ? -3.887 -2.558 0.205 1.00 70.69 85 GLU A N 1
ATOM 693 C CA . GLU A 1 85 ? -3.656 -1.220 0.775 1.00 70.69 85 GLU A CA 1
ATOM 694 C C . GLU A 1 85 ? -2.630 -0.382 -0.009 1.00 70.69 85 GLU A C 1
ATOM 696 O O . GLU A 1 85 ? -2.687 0.850 0.020 1.00 70.69 85 GLU A O 1
ATOM 701 N N . SER A 1 86 ? -1.720 -1.030 -0.748 1.00 71.44 86 SER A N 1
ATOM 702 C CA . SER A 1 86 ? -0.755 -0.346 -1.613 1.00 71.44 86 SER A CA 1
ATOM 703 C C . SER A 1 86 ? -1.410 0.343 -2.819 1.00 71.44 86 SER A C 1
ATOM 705 O O . SER A 1 86 ? -0.769 1.183 -3.453 1.00 71.44 86 SER A O 1
ATOM 707 N N . LEU A 1 87 ? -2.695 0.075 -3.107 1.00 68.44 87 LEU A N 1
ATOM 708 C CA . LEU A 1 87 ? -3.474 0.716 -4.176 1.00 68.44 87 LEU A CA 1
ATOM 709 C C . LEU A 1 87 ? -3.425 2.244 -4.126 1.00 68.44 87 LEU A C 1
ATOM 711 O O . LEU A 1 87 ? -3.395 2.890 -5.171 1.00 68.44 87 LEU A O 1
ATOM 715 N N . LYS A 1 88 ? -3.333 2.831 -2.926 1.00 74.62 88 LYS A N 1
ATOM 716 C CA . LYS A 1 88 ? -3.230 4.289 -2.750 1.00 74.62 88 LYS A CA 1
ATOM 717 C C . LYS A 1 88 ? -2.036 4.885 -3.507 1.00 74.62 88 LYS A C 1
ATOM 719 O O . LYS A 1 88 ? -2.111 6.019 -3.969 1.00 74.62 88 LYS A O 1
ATOM 724 N N . TYR A 1 89 ? -0.961 4.117 -3.696 1.00 79.94 89 TYR A N 1
ATOM 725 C CA . TYR A 1 89 ? 0.242 4.581 -4.390 1.00 79.94 89 TYR A CA 1
ATOM 726 C C . TYR A 1 89 ? 0.205 4.369 -5.909 1.00 79.94 89 TYR A C 1
ATOM 728 O O . TYR A 1 89 ? 1.028 4.942 -6.623 1.00 79.94 89 TYR A O 1
ATOM 736 N N . TRP A 1 90 ? -0.750 3.592 -6.434 1.00 79.94 90 TRP A N 1
ATOM 737 C CA . TRP A 1 90 ? -0.858 3.317 -7.875 1.00 79.94 90 TRP A CA 1
ATOM 738 C C . TRP A 1 90 ? -1.139 4.573 -8.690 1.00 79.94 90 TRP A C 1
ATOM 740 O O . TRP A 1 90 ? -0.686 4.687 -9.828 1.00 79.94 90 TRP A O 1
ATOM 750 N N . VAL A 1 91 ? -1.803 5.552 -8.078 1.00 80.69 91 VAL A N 1
ATOM 751 C CA . VAL A 1 91 ? -2.042 6.871 -8.668 1.00 80.69 91 VAL A CA 1
ATOM 752 C C . VAL A 1 91 ? -0.724 7.543 -9.082 1.00 80.69 91 VAL A C 1
ATOM 754 O O . VAL A 1 91 ? -0.644 8.118 -10.166 1.00 80.69 91 VAL A O 1
ATOM 757 N N . TYR A 1 92 ? 0.349 7.412 -8.293 1.00 84.88 92 TYR A N 1
ATOM 758 C CA . TYR A 1 92 ? 1.652 7.988 -8.644 1.00 84.88 92 TYR A CA 1
ATOM 759 C C . TYR A 1 92 ? 2.297 7.288 -9.844 1.00 84.88 92 TYR A C 1
ATOM 761 O O . TYR A 1 92 ? 2.818 7.953 -10.740 1.00 84.88 92 TYR A O 1
ATOM 769 N N . PHE A 1 93 ? 2.214 5.956 -9.911 1.00 84.12 93 PHE A N 1
ATOM 770 C CA . PHE A 1 93 ? 2.684 5.203 -11.076 1.00 84.12 93 PHE A CA 1
ATOM 771 C C . PHE A 1 93 ? 1.881 5.555 -12.337 1.00 84.12 93 PHE A C 1
ATOM 773 O O . PHE A 1 93 ? 2.470 5.707 -13.409 1.00 84.12 93 PHE A O 1
ATOM 780 N N . ALA A 1 94 ? 0.568 5.773 -12.211 1.00 83.19 94 ALA A N 1
ATOM 781 C CA . ALA A 1 94 ? -0.278 6.239 -13.307 1.00 83.19 94 ALA A CA 1
ATOM 782 C C . ALA A 1 94 ? 0.143 7.633 -13.805 1.00 83.19 94 ALA A C 1
ATOM 784 O O . ALA A 1 94 ? 0.289 7.826 -15.012 1.00 83.19 94 ALA A O 1
ATOM 785 N N . TYR A 1 95 ? 0.435 8.581 -12.905 1.00 84.12 95 TYR A N 1
ATOM 786 C CA . TYR A 1 95 ? 0.965 9.895 -13.290 1.00 84.12 95 TYR A CA 1
ATOM 787 C C . TYR A 1 95 ? 2.299 9.797 -14.042 1.00 84.12 95 TYR A C 1
ATOM 789 O O . TYR A 1 95 ? 2.470 10.454 -15.071 1.00 84.12 95 TYR A O 1
ATOM 797 N N . ILE A 1 96 ? 3.231 8.950 -13.585 1.00 88.12 96 ILE A N 1
ATOM 798 C CA . ILE A 1 96 ? 4.496 8.703 -14.301 1.00 88.12 96 ILE A CA 1
ATOM 799 C C . ILE A 1 96 ? 4.223 8.121 -15.689 1.00 88.12 96 ILE A C 1
ATOM 801 O O . ILE A 1 96 ? 4.869 8.524 -16.655 1.00 88.12 96 ILE A O 1
ATOM 805 N N . PHE A 1 97 ? 3.278 7.187 -15.807 1.00 85.25 97 PHE A N 1
ATOM 806 C CA . PHE A 1 97 ? 2.932 6.568 -17.083 1.00 85.25 97 PHE A CA 1
ATOM 807 C C . PHE A 1 97 ? 2.335 7.581 -18.069 1.00 85.25 97 PHE A C 1
ATOM 809 O O . PHE A 1 97 ? 2.771 7.651 -19.218 1.00 85.25 97 PHE A O 1
ATOM 816 N N . VAL A 1 98 ? 1.413 8.435 -17.616 1.00 83.25 98 VAL A N 1
ATOM 817 C CA . VAL A 1 98 ? 0.876 9.544 -18.424 1.00 83.25 98 VAL A CA 1
ATOM 818 C C . VAL A 1 98 ? 2.003 10.477 -18.869 1.00 83.25 98 VAL A C 1
ATOM 820 O O . VAL A 1 98 ? 2.096 10.825 -20.048 1.00 83.25 98 VAL A O 1
ATOM 823 N N . TYR A 1 99 ? 2.912 10.831 -17.956 1.00 85.69 99 TYR A N 1
ATOM 824 C CA . TYR A 1 99 ? 4.067 11.664 -18.277 1.00 85.69 99 TYR A CA 1
ATOM 825 C C . TYR A 1 99 ? 5.013 10.999 -19.291 1.00 85.69 99 TYR A C 1
ATOM 827 O O . TYR A 1 99 ? 5.507 11.653 -20.210 1.00 85.69 99 TYR A O 1
ATOM 835 N N . TYR A 1 100 ? 5.227 9.687 -19.178 1.00 87.50 100 TYR A N 1
ATOM 836 C CA . TYR A 1 100 ? 5.984 8.900 -20.148 1.00 87.50 100 TYR A CA 1
ATOM 837 C C . TYR A 1 100 ? 5.363 8.981 -21.550 1.00 87.50 100 TYR A C 1
ATOM 839 O O . TYR A 1 100 ? 6.077 9.290 -22.506 1.00 87.50 100 TYR A O 1
ATOM 847 N N . ILE A 1 101 ? 4.046 8.774 -21.680 1.00 85.56 101 ILE A N 1
ATOM 848 C CA . ILE A 1 101 ? 3.337 8.892 -22.965 1.00 85.56 101 ILE A CA 1
ATOM 849 C C . ILE A 1 101 ? 3.471 10.309 -23.530 1.00 85.56 101 ILE A C 1
ATOM 851 O O . ILE A 1 101 ? 3.818 10.475 -24.699 1.00 85.56 101 ILE A O 1
ATOM 855 N N . PHE A 1 102 ? 3.283 11.334 -22.697 1.00 83.88 102 PHE A N 1
ATOM 856 C CA . PHE A 1 102 ? 3.446 12.732 -23.092 1.00 83.88 102 PHE A CA 1
ATOM 857 C C . PHE A 1 102 ? 4.846 13.020 -23.659 1.00 83.88 102 PHE A C 1
ATOM 859 O O . PHE A 1 102 ? 4.986 13.607 -24.734 1.00 83.88 102 PHE A O 1
ATOM 866 N N . VAL A 1 103 ? 5.894 12.542 -22.984 1.00 84.12 103 VAL A N 1
ATOM 867 C CA . VAL A 1 103 ? 7.284 12.663 -23.442 1.00 84.12 103 VAL A CA 1
ATOM 868 C C . VAL A 1 103 ? 7.504 11.963 -24.791 1.00 84.12 103 VAL A C 1
ATOM 870 O O . VAL A 1 103 ? 8.152 12.529 -25.677 1.00 84.12 103 VAL A O 1
ATOM 873 N N . GLN A 1 104 ? 6.942 10.765 -24.986 1.00 87.94 104 GLN A N 1
ATOM 874 C CA . GLN A 1 104 ? 7.031 10.046 -26.263 1.00 87.94 104 GLN A CA 1
ATOM 875 C C . GLN A 1 104 ? 6.316 10.797 -27.396 1.00 87.94 104 GLN A C 1
ATOM 877 O O . GLN A 1 104 ? 6.874 10.915 -28.488 1.00 87.94 104 GLN A O 1
ATOM 882 N N . ILE A 1 105 ? 5.133 11.365 -27.134 1.00 85.75 105 ILE A N 1
ATOM 883 C CA . ILE A 1 105 ? 4.379 12.173 -28.106 1.00 85.75 105 ILE A CA 1
ATOM 884 C C . ILE A 1 105 ? 5.191 13.399 -28.533 1.00 85.75 105 ILE A C 1
ATOM 886 O O . ILE A 1 105 ? 5.354 13.628 -29.731 1.00 85.75 105 ILE A O 1
ATOM 890 N N . ILE A 1 106 ? 5.772 14.155 -27.593 1.00 82.38 106 ILE A N 1
ATOM 891 C CA . ILE A 1 106 ? 6.612 15.318 -27.938 1.00 82.38 106 ILE A CA 1
ATOM 892 C C . ILE A 1 106 ? 7.786 14.894 -28.824 1.00 82.38 106 ILE A C 1
ATOM 894 O O . ILE A 1 106 ? 8.105 15.573 -29.804 1.00 82.38 106 ILE A O 1
ATOM 898 N N . SER A 1 107 ? 8.434 13.776 -28.495 1.00 84.69 107 SER A N 1
ATOM 899 C CA . SER A 1 107 ? 9.543 13.250 -29.291 1.00 84.69 107 SER A CA 1
ATOM 900 C C . SER A 1 107 ? 9.111 12.853 -30.703 1.00 84.69 107 SER A C 1
ATOM 902 O O . SER A 1 107 ? 9.817 13.147 -31.670 1.00 84.69 107 SER A O 1
ATOM 904 N N . LEU A 1 108 ? 7.940 12.230 -30.849 1.00 87.31 108 LEU A N 1
ATOM 905 C CA . LEU A 1 108 ? 7.366 11.904 -32.153 1.00 87.31 108 LEU A CA 1
ATOM 906 C C . LEU A 1 108 ? 7.050 13.161 -32.966 1.00 87.31 108 LEU A C 1
ATOM 908 O O . LEU A 1 108 ? 7.406 13.222 -34.139 1.00 87.31 108 LEU A O 1
ATOM 912 N N . VAL A 1 109 ? 6.459 14.186 -32.353 1.00 87.94 109 VAL A N 1
ATOM 913 C CA . VAL A 1 109 ? 6.126 15.439 -33.045 1.00 87.94 109 VAL A CA 1
ATOM 914 C C . VAL A 1 109 ? 7.389 16.186 -33.487 1.00 87.94 109 VAL A C 1
ATOM 916 O O . VAL A 1 109 ? 7.464 16.636 -34.628 1.00 87.94 109 VAL A O 1
ATOM 919 N N . LYS A 1 110 ? 8.404 16.302 -32.619 1.00 82.44 110 LYS A N 1
ATOM 920 C CA . LYS A 1 110 ? 9.612 17.101 -32.905 1.00 82.44 110 LYS A CA 1
ATOM 921 C C . LYS A 1 110 ? 10.679 16.372 -33.717 1.00 82.44 110 LYS A C 1
ATOM 923 O O . LYS A 1 110 ? 11.357 16.997 -34.522 1.00 82.44 110 LYS A O 1
ATOM 928 N N . VAL A 1 111 ? 10.873 15.077 -33.468 1.00 86.38 111 VAL A N 1
ATOM 929 C CA . VAL A 1 111 ? 12.014 14.296 -33.988 1.00 86.38 111 VAL A CA 1
ATOM 930 C C . VAL A 1 111 ? 11.551 13.101 -34.839 1.00 86.38 111 VAL A C 1
ATOM 932 O O . VAL A 1 111 ? 12.374 12.447 -35.478 1.00 86.38 111 VAL A O 1
ATOM 935 N N . ARG A 1 112 ? 10.241 12.799 -34.882 1.00 87.62 112 ARG A N 1
ATOM 936 C CA . ARG A 1 112 ? 9.648 11.641 -35.590 1.00 87.62 112 ARG A CA 1
ATOM 937 C C . ARG A 1 112 ? 10.234 10.289 -35.175 1.00 87.62 112 ARG A C 1
ATOM 939 O O . ARG A 1 112 ? 10.241 9.335 -35.950 1.00 87.62 112 ARG A O 1
ATOM 946 N N . LYS A 1 113 ? 10.740 10.196 -33.943 1.00 85.50 113 LYS A N 1
ATOM 947 C CA . LYS A 1 113 ? 11.302 8.970 -33.363 1.00 85.50 113 LYS A CA 1
ATOM 948 C C . LYS A 1 113 ? 10.901 8.840 -31.901 1.00 85.50 113 LYS A C 1
ATOM 950 O O . LYS A 1 113 ? 10.922 9.824 -31.163 1.00 85.50 113 LYS A O 1
ATOM 955 N N . LEU A 1 114 ? 10.604 7.612 -31.489 1.00 84.19 114 LEU A N 1
ATOM 956 C CA . LEU A 1 114 ? 10.419 7.247 -30.086 1.00 84.19 114 LEU A CA 1
ATOM 957 C C . LEU A 1 114 ? 11.760 7.212 -29.341 1.00 84.19 114 LEU A C 1
ATOM 959 O O . LEU A 1 114 ? 12.822 6.974 -29.925 1.00 84.19 114 LEU A O 1
ATOM 963 N N . ILE A 1 115 ? 11.691 7.429 -28.033 1.00 80.44 115 ILE A N 1
ATOM 964 C CA . ILE A 1 115 ? 12.838 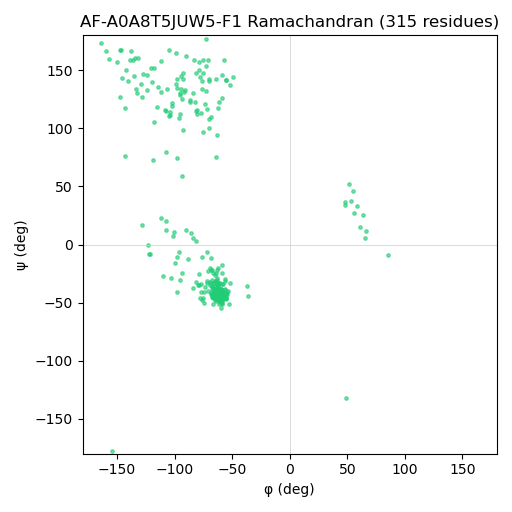7.474 -27.129 1.00 80.44 115 ILE A CA 1
ATOM 965 C C . ILE A 1 115 ? 13.019 6.098 -26.485 1.00 80.44 115 ILE A C 1
ATOM 967 O O . ILE A 1 115 ? 12.213 5.696 -25.646 1.00 80.44 115 ILE A O 1
ATOM 971 N N . PHE A 1 116 ? 14.115 5.414 -26.827 1.00 76.25 116 PHE A N 1
ATOM 972 C CA . PHE A 1 116 ? 14.484 4.107 -26.252 1.00 76.25 116 PHE A CA 1
ATOM 973 C C . PHE A 1 116 ? 15.875 4.074 -25.597 1.00 76.25 116 PHE A C 1
ATOM 975 O O . PHE A 1 116 ? 16.296 3.047 -25.075 1.00 76.25 116 PHE A O 1
ATOM 982 N N . MET A 1 117 ? 16.615 5.183 -25.615 1.00 74.88 117 MET A N 1
ATOM 983 C CA . MET A 1 117 ? 17.955 5.259 -25.025 1.00 74.88 117 MET A CA 1
ATOM 984 C C . MET A 1 117 ? 17.919 5.207 -23.485 1.00 74.88 117 MET A C 1
ATOM 986 O O . MET A 1 117 ? 17.056 5.823 -22.851 1.00 74.88 117 MET A O 1
ATOM 990 N N . ARG A 1 118 ? 18.882 4.501 -22.872 1.00 71.94 118 ARG A N 1
ATOM 991 C CA . ARG A 1 118 ? 19.122 4.517 -21.415 1.00 71.94 118 ARG A CA 1
ATOM 992 C C . ARG A 1 118 ? 20.144 5.621 -21.078 1.00 71.94 118 ARG A C 1
ATOM 994 O O . ARG A 1 118 ? 21.166 5.735 -21.751 1.00 71.94 118 ARG A O 1
ATOM 1001 N N . THR A 1 119 ? 19.859 6.443 -20.063 1.00 81.94 119 THR A N 1
ATOM 1002 C CA . THR A 1 119 ? 20.775 7.474 -19.526 1.00 81.94 119 THR A CA 1
ATOM 1003 C C . THR A 1 119 ? 21.372 7.024 -18.191 1.00 81.94 119 THR A C 1
ATOM 1005 O O . THR A 1 119 ? 20.878 6.073 -17.584 1.00 81.94 119 THR A O 1
ATOM 1008 N N . TYR A 1 120 ? 22.412 7.709 -17.700 1.00 77.00 120 TYR A N 1
ATOM 1009 C CA . TYR A 1 120 ? 22.989 7.423 -16.377 1.00 77.00 120 TYR A CA 1
ATOM 1010 C C . TYR A 1 120 ? 21.945 7.519 -15.261 1.00 77.00 120 TYR A C 1
ATOM 1012 O O . TYR A 1 120 ? 21.871 6.636 -14.410 1.00 77.00 120 TYR A O 1
ATOM 1020 N N . VAL A 1 121 ? 21.088 8.543 -15.318 1.00 80.31 121 VAL A N 1
ATOM 1021 C CA . VAL A 1 121 ? 19.973 8.716 -14.383 1.00 80.31 121 VAL A CA 1
ATOM 1022 C C . VAL A 1 121 ? 19.012 7.536 -14.477 1.00 80.31 121 VAL A C 1
ATOM 1024 O O . VAL A 1 121 ? 18.636 6.989 -13.450 1.00 80.31 121 VAL A O 1
ATOM 1027 N N . ALA A 1 122 ? 18.658 7.095 -15.691 1.00 82.56 122 ALA A N 1
ATOM 1028 C CA . ALA A 1 122 ? 17.771 5.945 -15.883 1.00 82.56 122 ALA A CA 1
ATOM 1029 C C . ALA A 1 122 ? 18.331 4.670 -15.231 1.00 82.56 122 ALA A C 1
ATOM 1031 O O . ALA A 1 122 ? 17.604 3.941 -14.560 1.00 82.56 122 ALA A O 1
ATOM 1032 N N . ASN A 1 123 ? 19.632 4.420 -15.375 1.00 80.81 123 ASN A N 1
ATOM 1033 C CA . ASN A 1 123 ? 20.269 3.263 -14.748 1.00 80.81 123 ASN A CA 1
ATOM 1034 C C . ASN A 1 123 ? 20.241 3.372 -13.216 1.00 80.81 123 ASN A C 1
ATOM 1036 O O . ASN A 1 123 ? 19.922 2.399 -12.541 1.00 80.81 123 ASN A O 1
ATOM 1040 N N . PHE A 1 124 ? 20.498 4.564 -12.667 1.00 81.69 124 PHE A N 1
ATOM 1041 C CA . PHE A 1 124 ? 20.382 4.803 -11.228 1.00 81.69 124 PHE A CA 1
ATOM 1042 C C . PHE A 1 124 ? 18.942 4.602 -10.724 1.00 81.69 124 PHE A C 1
ATOM 1044 O O . PHE A 1 124 ? 18.730 3.939 -9.713 1.00 81.69 124 PHE A O 1
ATOM 1051 N N . THR A 1 125 ? 17.940 5.099 -11.460 1.00 85.88 125 THR A N 1
ATOM 1052 C CA . THR A 1 125 ? 16.521 4.908 -11.109 1.00 85.88 125 THR A CA 1
ATOM 1053 C C . THR A 1 125 ? 16.124 3.434 -11.068 1.00 85.88 125 THR A C 1
ATOM 1055 O O . THR A 1 125 ? 15.368 3.033 -10.187 1.00 85.88 125 THR A O 1
ATOM 1058 N N . ALA A 1 126 ? 16.670 2.616 -11.975 1.00 83.06 126 ALA A N 1
ATOM 1059 C CA . ALA A 1 126 ? 16.402 1.184 -12.025 1.00 83.06 126 ALA A CA 1
ATOM 1060 C C . ALA A 1 126 ? 16.977 0.449 -10.803 1.00 83.06 126 ALA A C 1
ATOM 1062 O O . ALA A 1 126 ? 16.296 -0.397 -10.236 1.00 83.06 126 ALA A O 1
ATOM 1063 N N . ILE A 1 127 ? 18.172 0.829 -10.331 1.00 83.56 127 ILE A N 1
ATOM 1064 C CA . ILE A 1 127 ? 18.771 0.282 -9.096 1.00 83.56 127 ILE A CA 1
ATOM 1065 C C . ILE A 1 127 ? 17.924 0.621 -7.862 1.00 83.56 127 ILE A C 1
ATOM 1067 O O . ILE A 1 127 ? 17.889 -0.148 -6.905 1.00 83.56 127 ILE A O 1
ATOM 1071 N N . PHE A 1 128 ? 17.231 1.763 -7.871 1.00 83.88 128 PHE A N 1
ATOM 1072 C CA . PHE A 1 128 ? 16.383 2.182 -6.756 1.00 83.88 128 PHE A CA 1
ATOM 1073 C C . PHE A 1 128 ? 15.018 1.476 -6.733 1.00 83.88 128 PHE A C 1
ATOM 1075 O O . PHE A 1 128 ? 14.418 1.329 -5.668 1.00 83.88 128 PHE A O 1
ATOM 1082 N N . PHE A 1 129 ? 14.526 1.012 -7.887 1.00 88.19 129 PHE A N 1
ATOM 1083 C CA . PHE A 1 129 ? 13.204 0.393 -8.012 1.00 88.19 129 PHE A CA 1
ATOM 1084 C C . PHE A 1 129 ? 12.985 -0.780 -7.038 1.00 88.19 129 PHE A C 1
ATOM 1086 O O . PHE A 1 129 ? 11.942 -0.797 -6.383 1.00 88.19 129 PHE A O 1
ATOM 1093 N N . PRO A 1 130 ? 13.951 -1.696 -6.811 1.00 87.38 130 PRO A N 1
ATOM 1094 C CA . PRO A 1 130 ? 13.743 -2.776 -5.863 1.00 87.38 130 PRO A CA 1
ATOM 1095 C C . PRO A 1 130 ? 13.473 -2.356 -4.423 1.00 87.38 130 PRO A C 1
ATOM 1097 O O . PRO A 1 130 ? 12.693 -3.016 -3.735 1.00 87.38 130 PRO A O 1
ATOM 1100 N N . PHE A 1 131 ? 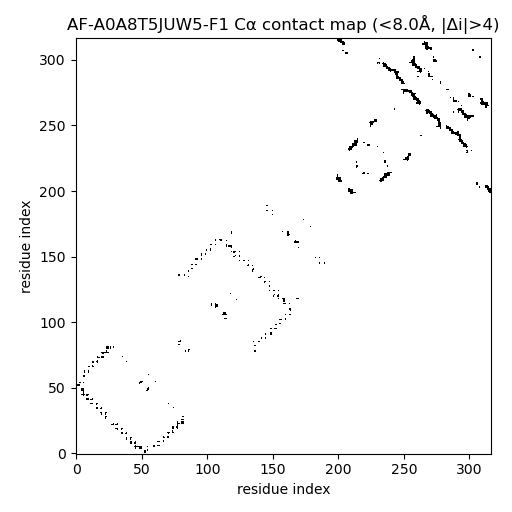14.067 -1.249 -3.980 1.00 84.62 131 PHE A N 1
ATOM 1101 C CA . PHE A 1 131 ? 13.854 -0.717 -2.637 1.00 84.62 131 PHE A CA 1
ATOM 1102 C C . PHE A 1 131 ? 12.428 -0.199 -2.455 1.00 84.62 131 PHE A C 1
ATOM 1104 O O . PHE A 1 131 ? 11.847 -0.395 -1.394 1.00 84.62 131 PHE A O 1
ATOM 1111 N N . VAL A 1 132 ? 11.837 0.386 -3.501 1.00 87.12 132 VAL A N 1
ATOM 1112 C CA . VAL A 1 132 ? 10.435 0.836 -3.504 1.00 87.12 132 VAL A CA 1
ATOM 1113 C C . VAL A 1 132 ? 9.488 -0.350 -3.340 1.00 87.12 132 VAL A C 1
ATOM 1115 O O . VAL A 1 132 ? 8.522 -0.292 -2.590 1.00 87.12 132 VAL A O 1
ATOM 1118 N N . ILE A 1 133 ? 9.774 -1.460 -4.016 1.00 88.69 133 ILE A N 1
ATOM 1119 C CA . ILE A 1 133 ? 8.943 -2.666 -3.943 1.00 88.69 133 ILE A CA 1
ATOM 1120 C C . ILE A 1 133 ? 9.014 -3.283 -2.546 1.00 88.69 133 ILE A C 1
ATOM 1122 O O . ILE A 1 133 ? 7.984 -3.592 -1.952 1.00 88.69 133 ILE A O 1
ATOM 1126 N N . LEU A 1 134 ? 10.219 -3.399 -1.983 1.00 86.19 134 LEU A N 1
ATOM 1127 C CA . LEU A 1 134 ? 10.400 -3.871 -0.611 1.00 86.19 134 LEU A CA 1
ATOM 1128 C C . LEU A 1 134 ? 9.722 -2.934 0.400 1.00 86.19 134 LEU A C 1
ATOM 1130 O O . LEU A 1 134 ? 9.084 -3.407 1.340 1.00 86.19 134 LEU A O 1
ATOM 1134 N N . SER A 1 135 ? 9.800 -1.616 0.199 1.00 83.69 135 SER A N 1
ATOM 1135 C CA . SER A 1 135 ? 9.167 -0.647 1.095 1.00 83.69 135 SER A CA 1
ATOM 1136 C C . SER A 1 135 ? 7.640 -0.753 1.071 1.00 83.69 135 SER A C 1
ATOM 1138 O O . SER A 1 135 ? 7.018 -0.713 2.132 1.00 83.69 135 SER A O 1
ATOM 1140 N N . LEU A 1 136 ? 7.041 -0.959 -0.106 1.00 84.00 136 LEU A N 1
ATOM 1141 C CA . LEU A 1 136 ? 5.600 -1.185 -0.267 1.00 84.00 136 LEU A CA 1
ATOM 1142 C C . LEU A 1 136 ? 5.130 -2.492 0.387 1.00 84.00 136 LEU A C 1
ATOM 1144 O O . LEU A 1 136 ? 4.019 -2.547 0.908 1.00 84.00 136 LEU A O 1
ATOM 1148 N N . ILE A 1 137 ? 5.970 -3.529 0.394 1.00 83.62 137 ILE A N 1
ATOM 1149 C CA . ILE A 1 137 ? 5.639 -4.822 1.005 1.00 83.62 137 ILE A CA 1
ATOM 1150 C C . ILE A 1 137 ? 5.726 -4.764 2.538 1.00 83.62 137 ILE A C 1
ATOM 1152 O O . ILE A 1 137 ? 4.811 -5.233 3.213 1.00 83.62 137 ILE A O 1
ATOM 1156 N N . PHE A 1 138 ? 6.811 -4.212 3.094 1.00 81.25 138 PHE A N 1
ATOM 1157 C CA . PHE A 1 138 ? 7.129 -4.362 4.522 1.00 81.25 138 PHE A CA 1
ATOM 1158 C C . PHE A 1 138 ? 6.717 -3.188 5.410 1.00 81.25 138 PHE A C 1
ATOM 1160 O O . PHE A 1 138 ? 6.283 -3.408 6.535 1.00 81.25 138 PHE A O 1
ATOM 1167 N N . SER A 1 139 ? 6.898 -1.947 4.952 1.00 69.19 139 SER A N 1
ATOM 1168 C CA . SER A 1 139 ? 6.791 -0.761 5.821 1.00 69.19 139 SER A CA 1
ATOM 1169 C C . SER A 1 139 ? 5.754 0.256 5.358 1.00 69.19 139 SER A C 1
ATOM 1171 O O . SER A 1 139 ? 5.481 1.217 6.071 1.00 69.19 139 SER A O 1
ATOM 1173 N N . ASN A 1 140 ? 5.188 0.061 4.164 1.00 65.75 140 ASN A N 1
ATOM 1174 C CA . ASN A 1 140 ? 4.261 0.976 3.505 1.00 65.75 140 ASN A CA 1
ATOM 1175 C C . ASN A 1 140 ? 4.749 2.441 3.505 1.00 65.75 140 ASN A C 1
ATOM 1177 O O . ASN A 1 140 ? 3.974 3.392 3.627 1.00 65.75 140 ASN A O 1
ATOM 1181 N N . THR A 1 141 ? 6.069 2.634 3.418 1.00 70.88 141 THR A N 1
ATOM 1182 C CA . THR A 1 141 ? 6.690 3.957 3.525 1.00 70.88 141 THR A CA 1
ATOM 1183 C C . THR A 1 141 ? 6.600 4.702 2.196 1.00 70.88 141 THR A C 1
ATOM 1185 O O . THR A 1 141 ? 7.220 4.335 1.197 1.00 70.88 141 THR A O 1
ATOM 1188 N N . ILE A 1 142 ? 5.847 5.806 2.195 1.00 76.75 142 ILE A N 1
ATOM 1189 C CA . ILE A 1 142 ? 5.596 6.624 0.996 1.00 76.75 142 ILE A CA 1
ATOM 1190 C C . ILE A 1 142 ? 6.850 7.350 0.478 1.00 76.75 142 ILE A C 1
ATOM 1192 O O . ILE A 1 142 ? 6.939 7.690 -0.699 1.00 76.75 142 ILE A O 1
ATOM 1196 N N . VAL A 1 143 ? 7.851 7.553 1.338 1.00 78.44 143 VAL A N 1
ATOM 1197 C CA . VAL A 1 143 ? 9.077 8.302 1.019 1.00 78.44 143 VAL A CA 1
ATOM 1198 C C . VAL A 1 143 ? 9.816 7.699 -0.181 1.00 78.44 143 VAL A C 1
ATOM 1200 O O . VAL A 1 143 ? 10.196 8.430 -1.094 1.00 78.44 143 VAL A O 1
ATOM 1203 N N . PHE A 1 144 ? 9.967 6.372 -0.232 1.00 81.81 144 PHE A N 1
ATOM 1204 C CA . PHE A 1 144 ? 10.649 5.700 -1.344 1.00 81.81 144 PHE A CA 1
ATOM 1205 C C . PHE A 1 144 ? 9.885 5.846 -2.662 1.00 81.81 144 PHE A C 1
ATOM 1207 O O . PHE A 1 144 ? 10.506 6.078 -3.700 1.00 81.81 144 PHE A O 1
ATOM 1214 N N . VAL A 1 145 ? 8.549 5.788 -2.621 1.00 84.69 145 VAL A N 1
ATOM 1215 C CA . VAL A 1 145 ? 7.695 6.025 -3.794 1.00 84.69 145 VAL A CA 1
ATOM 1216 C C . VAL A 1 145 ? 7.924 7.437 -4.332 1.00 84.69 145 VAL A C 1
ATOM 1218 O O . VAL A 1 145 ? 8.165 7.597 -5.526 1.00 84.69 145 VAL A O 1
ATOM 1221 N N . TYR A 1 146 ? 7.936 8.457 -3.470 1.00 83.31 146 TYR A N 1
ATOM 1222 C CA . TYR A 1 146 ? 8.170 9.841 -3.894 1.00 83.31 146 TYR A CA 1
ATOM 1223 C C . TYR A 1 146 ? 9.558 10.068 -4.489 1.00 83.31 146 TYR A C 1
ATOM 1225 O O . TYR A 1 146 ? 9.675 10.683 -5.552 1.00 83.31 146 TYR A O 1
ATOM 1233 N N . VAL A 1 147 ? 10.603 9.538 -3.848 1.00 84.88 147 VAL A N 1
ATOM 1234 C CA . VAL A 1 147 ? 11.974 9.620 -4.371 1.00 84.88 147 VAL A CA 1
ATOM 1235 C C . VAL A 1 147 ? 12.054 8.957 -5.746 1.00 84.88 147 VAL A C 1
ATOM 1237 O O . VAL A 1 147 ? 12.608 9.537 -6.681 1.00 84.88 147 VAL A O 1
ATOM 1240 N N . TYR A 1 148 ? 11.440 7.785 -5.910 1.00 89.50 148 TYR A N 1
ATOM 1241 C CA . TYR A 1 148 ? 11.396 7.095 -7.195 1.00 89.50 148 TYR A CA 1
ATOM 1242 C C . TYR A 1 148 ? 10.644 7.890 -8.268 1.00 89.50 148 TYR A C 1
ATOM 1244 O O . TYR A 1 148 ? 11.149 8.034 -9.382 1.00 89.50 148 TYR A O 1
ATOM 1252 N N . CYS A 1 149 ? 9.486 8.470 -7.935 1.00 89.25 149 CYS A N 1
ATOM 1253 C CA . CYS A 1 149 ? 8.721 9.314 -8.856 1.00 89.25 149 CYS A CA 1
ATOM 1254 C C . CYS A 1 149 ? 9.552 10.500 -9.354 1.00 89.25 149 CYS A C 1
ATOM 1256 O O . CYS A 1 149 ? 9.620 10.750 -10.559 1.00 89.25 149 CYS A O 1
ATOM 1258 N N . PHE A 1 150 ? 10.229 11.195 -8.438 1.00 86.00 150 PHE A N 1
ATOM 1259 C CA . PHE A 1 150 ? 11.106 12.314 -8.766 1.00 86.00 150 PHE A CA 1
ATOM 1260 C C . PHE A 1 150 ? 12.227 11.892 -9.724 1.00 86.00 150 PHE A C 1
ATOM 1262 O O . PHE A 1 150 ? 12.419 12.504 -10.778 1.00 86.00 150 PHE A O 1
ATOM 1269 N N . LEU A 1 151 ? 12.934 10.811 -9.385 1.00 88.31 151 LEU A N 1
ATOM 1270 C CA . LEU A 1 151 ? 14.026 10.285 -10.195 1.00 88.31 151 LEU A CA 1
ATOM 1271 C C . LEU A 1 151 ? 13.544 9.865 -11.595 1.00 88.31 151 LEU A C 1
ATOM 1273 O O . LEU A 1 151 ? 14.224 10.140 -12.586 1.00 88.31 151 LEU A O 1
ATOM 1277 N N . MET A 1 152 ? 12.367 9.242 -11.699 1.00 89.94 152 MET A N 1
ATOM 1278 C CA . MET A 1 152 ? 11.782 8.817 -12.973 1.00 89.94 152 MET A CA 1
ATOM 1279 C C . MET A 1 152 ? 11.389 9.997 -13.859 1.00 89.94 152 MET A C 1
ATOM 1281 O O . MET A 1 152 ? 11.736 10.014 -15.041 1.00 89.94 152 MET A O 1
ATOM 1285 N N . ILE A 1 153 ? 10.721 11.012 -13.305 1.00 88.69 153 ILE A N 1
ATOM 1286 C CA . ILE A 1 153 ? 10.367 12.229 -14.051 1.00 88.69 153 ILE A CA 1
ATOM 1287 C C . ILE A 1 153 ? 11.638 12.927 -14.548 1.00 88.69 153 ILE A C 1
ATOM 1289 O O . ILE A 1 153 ? 11.734 13.304 -15.721 1.00 88.69 153 ILE A O 1
ATOM 1293 N N . TYR A 1 154 ? 12.656 13.028 -13.693 1.00 87.38 154 TYR A N 1
ATOM 1294 C CA . TYR A 1 154 ? 13.948 13.585 -14.074 1.00 87.38 154 TYR A CA 1
ATOM 1295 C C . TYR A 1 154 ? 14.631 12.760 -15.183 1.00 87.38 154 TYR A C 1
ATOM 1297 O O . TYR A 1 154 ? 15.102 13.314 -16.175 1.00 87.38 154 TYR A O 1
ATOM 1305 N N . SER A 1 155 ? 14.606 11.427 -15.101 1.00 89.00 155 SER A N 1
ATOM 1306 C CA . SER A 1 155 ? 15.137 10.568 -16.167 1.00 89.00 155 SER A CA 1
ATOM 1307 C C . SER A 1 155 ? 14.415 10.781 -17.503 1.00 89.00 155 SER A C 1
ATOM 1309 O O . SER A 1 155 ? 15.053 10.860 -18.554 1.00 89.00 155 SER A O 1
ATOM 1311 N N . LEU A 1 156 ? 13.085 10.894 -17.485 1.00 88.25 156 LEU A N 1
ATOM 1312 C CA . LEU A 1 156 ? 12.275 11.086 -18.690 1.00 88.25 156 LEU A CA 1
ATOM 1313 C C . LEU A 1 156 ? 12.505 12.460 -19.334 1.00 88.25 156 LEU A C 1
ATOM 1315 O O . LEU A 1 156 ? 12.677 12.538 -20.553 1.00 88.25 156 LEU A O 1
ATOM 1319 N N . THR A 1 157 ? 12.581 13.527 -18.531 1.00 86.69 157 THR A N 1
ATOM 1320 C CA . THR A 1 157 ? 12.930 14.874 -19.023 1.00 86.69 157 THR A CA 1
ATOM 1321 C C . THR A 1 157 ? 14.317 14.907 -19.663 1.00 86.69 157 THR A C 1
ATOM 1323 O O . THR A 1 157 ? 14.476 15.450 -20.759 1.00 86.69 157 THR A O 1
ATOM 1326 N N . GLU A 1 158 ? 15.316 14.291 -19.022 1.00 86.94 158 GLU A N 1
ATOM 1327 C CA . GLU A 1 158 ? 16.679 14.207 -19.550 1.00 86.94 158 GLU A CA 1
ATOM 1328 C C . GLU A 1 158 ? 16.694 13.496 -20.908 1.00 86.94 158 GLU A C 1
ATOM 1330 O O . GLU A 1 158 ? 17.264 14.008 -21.876 1.00 86.94 158 GLU A O 1
ATOM 1335 N N . LYS A 1 159 ? 16.018 12.345 -21.012 1.00 87.56 159 LYS A N 1
ATOM 1336 C CA . LYS A 1 159 ? 15.923 11.589 -22.265 1.00 87.56 159 LYS A CA 1
ATOM 1337 C C . LYS A 1 159 ? 15.310 12.418 -23.396 1.00 87.56 159 LYS A C 1
ATOM 1339 O O . LYS A 1 159 ? 15.852 12.426 -24.502 1.00 87.56 159 LYS A O 1
ATOM 1344 N N . LEU A 1 160 ? 14.221 13.142 -23.124 1.00 86.25 160 LEU A N 1
ATOM 1345 C CA . LEU A 1 160 ? 13.575 14.018 -24.106 1.00 86.25 160 LEU A CA 1
ATOM 1346 C C . LEU A 1 160 ? 14.524 15.112 -24.600 1.00 86.25 160 LEU A C 1
ATOM 1348 O O . LEU A 1 160 ? 14.633 15.363 -25.801 1.00 86.25 160 LEU A O 1
ATOM 1352 N N . PHE A 1 161 ? 15.237 15.749 -23.676 1.00 85.94 161 PHE A N 1
ATOM 1353 C CA . PHE A 1 161 ? 16.165 16.822 -24.000 1.00 85.94 161 PHE A CA 1
ATOM 1354 C C . PHE A 1 161 ? 17.339 16.342 -24.859 1.00 85.94 161 PHE A C 1
ATOM 1356 O O . PHE A 1 161 ? 17.700 17.002 -25.837 1.00 85.94 161 PHE A O 1
ATOM 1363 N N . LEU A 1 162 ? 17.923 15.189 -24.520 1.00 85.00 162 LEU A N 1
ATOM 1364 C CA . LEU A 1 162 ? 19.021 14.598 -25.285 1.00 85.00 162 LEU A CA 1
ATOM 1365 C C . LEU A 1 162 ? 18.586 14.218 -26.699 1.00 85.00 162 LEU A C 1
ATOM 1367 O O . LEU A 1 162 ? 19.306 14.524 -27.651 1.00 85.00 162 LEU A O 1
ATOM 1371 N N . GLN A 1 163 ? 17.393 13.636 -26.836 1.00 85.44 163 GLN A N 1
ATOM 1372 C CA . GLN A 1 163 ? 16.818 13.280 -28.129 1.00 85.44 163 GLN A CA 1
ATOM 1373 C C . GLN A 1 163 ? 16.608 14.520 -29.012 1.00 85.44 163 GLN A C 1
ATOM 1375 O O . GLN A 1 163 ? 17.036 14.531 -30.163 1.00 85.44 163 GLN A O 1
ATOM 1380 N N . ILE A 1 164 ? 16.008 15.590 -28.474 1.00 83.00 164 ILE A N 1
ATOM 1381 C CA . ILE A 1 164 ? 15.759 16.835 -29.223 1.00 83.00 164 ILE A CA 1
ATOM 1382 C C . ILE A 1 164 ? 17.071 17.502 -29.651 1.00 83.00 164 ILE A C 1
ATOM 1384 O O . ILE A 1 164 ? 17.170 18.013 -30.762 1.00 83.00 164 ILE A O 1
ATOM 1388 N N . LYS A 1 165 ? 18.098 17.491 -28.793 1.00 83.12 165 LYS A N 1
ATOM 1389 C CA . LYS A 1 165 ? 19.417 18.058 -29.121 1.00 83.12 165 LYS A CA 1
ATOM 1390 C C . LYS A 1 165 ? 20.306 17.125 -29.944 1.00 83.12 165 LYS A C 1
ATOM 1392 O O . LYS A 1 165 ? 21.458 17.477 -30.189 1.00 83.12 165 LYS A O 1
ATOM 1397 N N . ASN A 1 166 ? 19.803 15.949 -30.326 1.00 78.81 166 ASN A N 1
ATOM 1398 C CA . ASN A 1 166 ? 20.554 14.892 -31.000 1.00 78.81 166 ASN A CA 1
ATOM 1399 C C . ASN A 1 166 ? 21.900 14.582 -30.310 1.00 78.81 166 ASN A C 1
ATOM 1401 O O . ASN A 1 166 ? 22.920 14.331 -30.953 1.00 78.81 166 ASN A O 1
ATOM 1405 N N . LYS A 1 167 ? 21.925 14.649 -28.972 1.00 69.31 167 LYS A N 1
ATOM 1406 C CA . LYS A 1 167 ? 23.112 14.341 -28.174 1.00 69.31 167 LYS A CA 1
ATOM 1407 C C . LYS A 1 167 ? 23.063 12.886 -27.747 1.00 69.31 167 LYS A C 1
ATOM 1409 O O . LYS A 1 167 ? 22.125 12.450 -27.089 1.00 69.31 167 LYS A O 1
ATOM 1414 N N . LYS A 1 168 ? 24.127 12.152 -28.073 1.00 56.91 168 LYS A N 1
ATOM 1415 C CA . LYS A 1 168 ? 24.266 10.732 -27.725 1.00 56.91 168 LYS A CA 1
ATOM 1416 C C . LYS A 1 168 ? 24.492 10.505 -26.220 1.00 56.91 168 LYS A C 1
ATOM 1418 O O . LYS A 1 168 ? 24.177 9.429 -25.728 1.00 56.91 168 LYS A O 1
ATOM 1423 N N . TYR A 1 169 ? 24.990 11.520 -25.500 1.00 55.16 169 TYR A N 1
ATOM 1424 C CA . TYR A 1 169 ? 25.291 11.468 -24.064 1.00 55.16 169 TYR A CA 1
ATOM 1425 C C . TYR A 1 169 ? 24.953 12.779 -23.339 1.00 55.16 169 TYR A C 1
ATOM 1427 O O . TYR A 1 169 ? 25.049 13.872 -23.906 1.00 55.16 169 TYR A O 1
ATOM 1435 N N . SER A 1 170 ? 24.599 12.646 -22.060 1.00 49.34 170 SER A N 1
ATOM 1436 C CA . SER A 1 170 ? 24.446 13.750 -21.111 1.00 49.34 170 SER A CA 1
ATOM 1437 C C . SER A 1 170 ? 25.818 14.285 -20.705 1.00 49.34 170 SER A C 1
ATOM 1439 O O . SER A 1 170 ? 26.640 13.543 -20.175 1.00 49.34 170 SER A O 1
ATOM 1441 N N . ILE A 1 171 ? 26.079 15.573 -20.951 1.00 51.47 171 ILE A N 1
ATOM 1442 C CA . ILE A 1 171 ? 27.130 16.293 -20.223 1.00 51.47 171 ILE A CA 1
ATOM 1443 C C . ILE A 1 171 ? 26.485 16.664 -18.895 1.00 51.47 171 ILE A C 1
ATOM 1445 O O . ILE A 1 171 ? 25.524 17.434 -18.893 1.00 51.47 171 ILE A O 1
ATOM 1449 N N . PHE A 1 172 ? 27.003 16.120 -17.795 1.00 50.78 172 PHE A N 1
ATOM 1450 C CA . PHE A 1 172 ? 26.567 16.399 -16.427 1.00 50.78 172 PHE A CA 1
ATOM 1451 C C . PHE A 1 172 ? 26.825 17.880 -16.079 1.00 50.78 172 PHE A C 1
ATOM 1453 O O . PHE A 1 172 ? 27.783 18.237 -15.405 1.00 50.78 172 PHE A O 1
ATOM 1460 N N . ARG A 1 173 ? 26.004 18.790 -16.608 1.00 48.25 173 ARG A N 1
ATOM 1461 C CA . ARG A 1 173 ? 25.950 20.207 -16.232 1.00 48.25 173 ARG A CA 1
ATOM 1462 C C . ARG A 1 173 ? 24.556 20.490 -15.703 1.00 48.25 173 ARG A C 1
ATOM 1464 O O . ARG A 1 173 ? 23.727 21.118 -16.355 1.00 48.25 173 ARG A O 1
ATOM 1471 N N . LEU A 1 174 ? 24.300 19.993 -14.503 1.00 47.78 174 LEU A N 1
ATOM 1472 C CA . LEU A 1 174 ? 23.126 20.364 -13.733 1.00 47.78 174 LEU A CA 1
ATOM 1473 C C . LEU A 1 174 ? 23.372 21.740 -13.115 1.00 47.78 174 LEU A C 1
ATOM 1475 O O . LEU A 1 174 ? 24.223 21.892 -12.242 1.00 47.78 174 LEU A O 1
ATOM 1479 N N . LYS A 1 175 ? 22.622 22.765 -13.536 1.00 56.97 175 LYS A N 1
ATOM 1480 C CA . LYS A 1 175 ? 22.490 23.954 -12.689 1.00 56.97 175 LYS A CA 1
ATOM 1481 C C . LYS A 1 175 ? 21.639 23.522 -11.496 1.00 56.97 175 LYS A C 1
ATOM 1483 O O . LYS A 1 175 ? 20.440 23.327 -11.661 1.00 56.97 175 LYS A O 1
ATOM 1488 N N . ILE A 1 176 ? 22.254 23.384 -10.320 1.00 52.94 176 ILE A N 1
ATOM 1489 C CA . ILE A 1 176 ? 21.639 23.040 -9.017 1.00 52.94 176 ILE A CA 1
ATOM 1490 C C . ILE A 1 176 ? 20.248 23.679 -8.816 1.00 52.94 176 ILE A C 1
ATOM 1492 O O . ILE A 1 176 ? 19.331 23.038 -8.313 1.00 52.94 176 ILE A O 1
ATOM 1496 N N . LYS A 1 177 ? 20.047 24.903 -9.319 1.00 45.66 177 LYS A N 1
ATOM 1497 C CA . LYS A 1 177 ? 18.770 25.634 -9.289 1.00 45.66 177 LYS A CA 1
ATOM 1498 C C . LYS A 1 177 ? 17.585 24.911 -9.960 1.00 45.66 177 LYS A C 1
ATOM 1500 O O . LYS A 1 177 ? 16.468 25.043 -9.479 1.00 45.66 177 LYS A O 1
ATOM 1505 N N . GLN A 1 178 ? 17.794 24.147 -11.036 1.00 58.94 178 GLN A N 1
ATOM 1506 C CA . GLN A 1 178 ? 16.711 23.431 -11.734 1.00 58.94 178 GLN A CA 1
ATOM 1507 C C . GLN A 1 178 ? 16.291 22.148 -11.006 1.00 58.94 178 GLN A C 1
ATOM 1509 O O . GLN A 1 178 ? 15.105 21.836 -10.971 1.00 58.94 178 GLN A O 1
ATOM 1514 N N . ILE A 1 179 ? 17.242 21.452 -10.374 1.00 58.03 179 ILE A N 1
ATOM 1515 C CA . ILE A 1 179 ? 16.954 20.305 -9.499 1.00 58.03 179 ILE A CA 1
ATOM 1516 C C . ILE A 1 179 ? 16.159 20.781 -8.286 1.00 58.03 179 ILE A C 1
ATOM 1518 O O . ILE A 1 179 ? 15.124 20.205 -7.980 1.00 58.03 179 ILE A O 1
ATOM 1522 N N . LEU A 1 180 ? 16.611 21.861 -7.639 1.00 58.75 180 LEU A N 1
ATOM 1523 C CA . LEU A 1 180 ? 15.945 22.438 -6.470 1.00 58.75 180 LEU A CA 1
ATOM 1524 C C . LEU A 1 180 ? 14.516 22.903 -6.786 1.00 58.75 180 LEU A C 1
ATOM 1526 O O . LEU A 1 180 ? 13.620 22.686 -5.980 1.00 58.75 180 LEU A O 1
ATOM 1530 N N . PHE A 1 181 ? 14.280 23.476 -7.969 1.00 68.19 181 PHE A N 1
ATOM 1531 C CA . PHE A 1 181 ? 12.941 23.881 -8.409 1.00 68.19 181 PHE A CA 1
ATOM 1532 C C . PHE A 1 181 ? 12.002 22.682 -8.615 1.00 68.19 181 PHE A C 1
ATOM 1534 O O . PHE A 1 181 ? 10.863 22.697 -8.155 1.00 68.19 181 PHE A O 1
ATOM 1541 N N . PHE A 1 182 ? 12.487 21.613 -9.252 1.00 61.00 182 PHE A N 1
ATOM 1542 C CA . PHE A 1 182 ? 11.701 20.389 -9.436 1.00 61.00 182 PHE A CA 1
ATOM 1543 C C . PHE A 1 182 ? 11.469 19.648 -8.109 1.00 61.00 182 PHE A C 1
ATOM 1545 O O . PHE A 1 182 ? 10.396 19.091 -7.891 1.00 61.00 182 PHE A O 1
ATOM 1552 N N . PHE A 1 183 ? 12.449 19.686 -7.204 1.00 61.97 183 PHE A N 1
ATOM 1553 C CA . PHE A 1 183 ? 12.352 19.135 -5.853 1.00 61.97 183 PHE A CA 1
ATOM 1554 C C . PHE A 1 183 ? 11.299 19.887 -5.027 1.00 61.97 183 PHE A C 1
ATOM 1556 O O . PHE A 1 183 ? 10.469 19.257 -4.381 1.00 61.97 183 PHE A O 1
ATOM 1563 N N . LEU A 1 184 ? 11.254 21.221 -5.137 1.00 66.19 184 LEU A N 1
ATOM 1564 C CA . LEU A 1 184 ? 10.229 22.063 -4.517 1.00 66.19 184 LEU A CA 1
ATOM 1565 C C . LEU A 1 184 ? 8.822 21.735 -5.045 1.00 66.19 184 LEU A C 1
ATOM 1567 O O . LEU A 1 184 ? 7.895 21.602 -4.255 1.00 66.19 184 LEU A O 1
ATOM 1571 N N . ILE A 1 185 ? 8.662 21.538 -6.359 1.00 69.75 185 ILE A N 1
ATOM 1572 C CA . ILE A 1 185 ? 7.372 21.164 -6.966 1.00 69.75 185 ILE A CA 1
ATOM 1573 C C . ILE A 1 185 ? 6.905 19.789 -6.482 1.00 69.75 185 ILE A C 1
ATOM 1575 O O . ILE A 1 185 ? 5.734 19.630 -6.148 1.00 69.75 185 ILE A O 1
ATOM 1579 N N . VAL A 1 186 ? 7.800 18.800 -6.400 1.00 61.22 186 VAL A N 1
ATOM 1580 C CA . VAL A 1 186 ? 7.444 17.470 -5.881 1.00 61.22 186 VAL A CA 1
ATOM 1581 C C . VAL A 1 186 ? 7.104 17.527 -4.391 1.00 61.22 186 VAL A C 1
ATOM 1583 O O . VAL A 1 186 ? 6.135 16.892 -3.986 1.00 61.22 186 VAL A O 1
ATOM 1586 N N . ILE A 1 187 ? 7.807 18.342 -3.595 1.00 65.06 187 ILE A N 1
ATOM 1587 C CA . ILE A 1 187 ? 7.447 18.593 -2.191 1.00 65.06 187 ILE A CA 1
ATOM 1588 C C . ILE A 1 187 ? 6.046 19.215 -2.092 1.00 65.06 187 ILE A C 1
ATOM 1590 O O . ILE A 1 187 ? 5.219 18.692 -1.350 1.00 65.06 187 ILE A O 1
ATOM 1594 N N . ILE A 1 188 ? 5.747 20.258 -2.874 1.00 62.50 188 ILE A N 1
ATOM 1595 C CA . ILE A 1 188 ? 4.444 20.951 -2.871 1.00 62.50 188 ILE A CA 1
ATOM 1596 C C . ILE A 1 188 ? 3.301 20.024 -3.323 1.00 62.50 188 ILE A C 1
ATOM 1598 O O . ILE A 1 188 ? 2.220 20.031 -2.738 1.00 62.50 188 ILE A O 1
ATOM 1602 N N . LEU A 1 189 ? 3.531 19.186 -4.337 1.00 55.62 189 LEU A N 1
ATOM 1603 C CA . LEU A 1 189 ? 2.538 18.208 -4.795 1.00 55.62 189 LEU A CA 1
ATOM 1604 C C . LEU A 1 189 ? 2.367 17.049 -3.797 1.00 55.62 189 LEU A C 1
ATOM 1606 O O . LEU A 1 189 ? 1.269 16.514 -3.660 1.00 55.62 189 LEU A O 1
ATOM 1610 N N . SER A 1 190 ? 3.426 16.677 -3.069 1.00 54.28 190 SER A N 1
ATOM 1611 C CA . SER A 1 190 ? 3.368 15.641 -2.031 1.00 54.28 190 SER A CA 1
ATOM 1612 C C . SER A 1 190 ? 2.661 16.111 -0.754 1.00 54.28 190 SER A C 1
ATOM 1614 O O . SER A 1 190 ? 1.907 15.338 -0.160 1.00 54.28 190 SER A O 1
ATOM 1616 N N . SER A 1 191 ? 2.833 17.378 -0.359 1.00 55.19 191 SER A N 1
ATOM 1617 C CA . SER A 1 191 ? 2.142 17.966 0.794 1.00 55.19 191 SER A CA 1
ATOM 1618 C C . SER A 1 191 ? 0.657 18.201 0.514 1.00 55.19 191 SER A C 1
ATOM 1620 O O . SER A 1 191 ? -0.163 17.998 1.407 1.00 55.19 191 SER A O 1
ATOM 1622 N N . GLY A 1 192 ? 0.294 18.524 -0.733 1.00 50.38 192 GLY A N 1
ATOM 1623 C CA . GLY A 1 192 ? -1.102 18.666 -1.160 1.00 50.38 192 GLY A CA 1
ATOM 1624 C C . GLY A 1 192 ? -1.922 17.369 -1.112 1.00 50.38 192 GLY A C 1
ATOM 1625 O O . GLY A 1 192 ? -3.133 17.432 -0.925 1.00 50.38 192 GLY A O 1
ATOM 1626 N N . ILE A 1 193 ? -1.287 16.194 -1.231 1.00 49.53 193 ILE A N 1
ATOM 1627 C CA . ILE A 1 193 ? -1.974 14.886 -1.191 1.00 49.53 193 ILE A CA 1
ATOM 1628 C C . ILE A 1 193 ? -1.956 14.269 0.219 1.00 49.53 193 ILE A C 1
ATOM 1630 O O . ILE A 1 193 ? -2.905 13.587 0.599 1.00 49.53 193 ILE A O 1
ATOM 1634 N N . PHE A 1 194 ? -0.930 14.540 1.035 1.00 45.66 194 PHE A N 1
ATOM 1635 C CA . PHE A 1 194 ? -0.853 14.032 2.415 1.00 45.66 194 PHE A CA 1
ATOM 1636 C C . PHE A 1 194 ? -1.894 14.668 3.360 1.00 45.66 194 PHE A C 1
ATOM 1638 O O . PHE A 1 194 ? -2.221 14.091 4.394 1.00 45.66 194 PHE A O 1
ATOM 1645 N N . LEU A 1 195 ? -2.446 15.832 2.997 1.00 42.41 195 LEU A N 1
ATOM 1646 C CA . LEU A 1 195 ? -3.459 16.541 3.787 1.00 42.41 195 LEU A CA 1
ATOM 1647 C C . LEU A 1 195 ? -4.867 15.936 3.713 1.00 42.41 195 LEU A C 1
ATOM 1649 O O . LEU A 1 195 ? -5.711 16.299 4.525 1.00 42.41 195 LEU A O 1
ATOM 1653 N N . ILE A 1 196 ? -5.132 14.984 2.814 1.00 46.72 196 ILE A N 1
ATOM 1654 C CA . ILE A 1 196 ? -6.419 14.275 2.788 1.00 46.72 196 ILE A CA 1
ATOM 1655 C C . ILE A 1 196 ? -6.294 12.986 3.608 1.00 46.72 196 ILE A C 1
ATOM 1657 O O . ILE A 1 196 ? -6.487 11.874 3.119 1.00 46.72 196 ILE A O 1
ATOM 1661 N N . LYS A 1 197 ? -5.947 13.119 4.891 1.00 48.78 197 LYS A N 1
ATOM 1662 C CA . LYS A 1 197 ? -6.296 12.086 5.866 1.00 48.78 197 LYS A CA 1
ATOM 1663 C C . LYS A 1 197 ? -7.789 12.289 6.112 1.00 48.78 197 LYS A C 1
ATOM 1665 O O . LYS A 1 197 ? -8.167 13.199 6.840 1.00 48.78 197 LYS A O 1
ATOM 1670 N N . THR A 1 198 ? -8.649 11.530 5.435 1.00 56.59 198 THR A N 1
ATOM 1671 C CA . THR A 1 198 ? -10.079 11.515 5.770 1.00 56.59 198 THR A CA 1
ATOM 1672 C C . THR A 1 198 ? -10.190 10.962 7.187 1.00 56.59 198 THR A C 1
ATOM 1674 O O . THR A 1 198 ? -10.116 9.750 7.386 1.00 56.59 198 THR A O 1
ATOM 1677 N N . GLN A 1 199 ? -10.237 11.847 8.181 1.00 73.75 199 GLN A N 1
ATOM 1678 C CA . GLN A 1 199 ? -10.493 11.474 9.564 1.00 73.75 199 GLN A CA 1
ATOM 1679 C C . GLN A 1 199 ? -11.938 10.997 9.633 1.00 73.75 199 GLN A C 1
ATOM 1681 O O . GLN A 1 199 ? -12.867 11.784 9.446 1.00 73.75 199 GLN A O 1
ATOM 1686 N N . THR A 1 200 ? -12.118 9.698 9.836 1.00 89.44 200 THR A N 1
ATOM 1687 C CA . THR A 1 200 ? -13.443 9.117 10.028 1.00 89.44 200 THR A CA 1
ATOM 1688 C C . THR A 1 200 ? -13.900 9.439 11.436 1.00 89.44 200 THR A C 1
ATOM 1690 O O . THR A 1 200 ? -13.134 9.301 12.391 1.00 89.44 200 THR A O 1
ATOM 1693 N N . HIS A 1 201 ? -15.142 9.885 11.564 1.00 95.00 201 HIS A N 1
ATOM 1694 C CA . HIS A 1 201 ? -15.717 10.230 12.853 1.00 95.00 201 HIS A CA 1
ATOM 1695 C C . HIS A 1 201 ? -16.854 9.278 13.193 1.00 95.00 201 HIS A C 1
ATOM 1697 O O . HIS A 1 201 ? -17.725 9.019 12.363 1.00 95.00 201 HIS A O 1
ATOM 1703 N N . VAL A 1 202 ? -16.890 8.807 14.437 1.00 96.69 202 VAL A N 1
ATOM 1704 C CA . VAL A 1 202 ? -18.075 8.152 14.999 1.00 96.69 202 VAL A CA 1
ATOM 1705 C C . VAL A 1 202 ? -18.779 9.153 15.894 1.00 96.69 202 VAL A C 1
ATOM 1707 O O . VAL A 1 202 ? -18.212 9.656 16.860 1.00 96.69 202 VAL A O 1
ATOM 1710 N N . CYS A 1 203 ? -20.021 9.463 15.554 1.00 95.94 203 CYS A N 1
ATOM 1711 C CA . CYS A 1 203 ? -20.871 10.371 16.298 1.00 95.94 203 CYS A CA 1
ATOM 1712 C C . CYS A 1 203 ? -21.903 9.588 17.101 1.00 95.94 203 CYS A C 1
ATOM 1714 O O . CYS A 1 203 ? -22.849 9.027 16.543 1.00 95.94 203 CYS A O 1
ATOM 1716 N N . PHE A 1 204 ? -21.737 9.630 18.416 1.00 93.69 204 PHE A N 1
ATOM 1717 C CA . PHE A 1 204 ? -22.787 9.384 19.394 1.00 93.69 204 PHE A CA 1
ATOM 1718 C C . PHE A 1 204 ? -23.590 10.684 19.540 1.00 93.69 204 PHE A C 1
ATOM 1720 O O . PHE A 1 204 ? -23.015 11.759 19.395 1.00 93.69 204 PHE A O 1
ATOM 1727 N N . GLU A 1 205 ? -24.898 10.628 19.812 1.00 85.31 205 GLU A N 1
ATOM 1728 C CA . GLU A 1 205 ? -25.819 11.791 19.793 1.00 85.31 205 GLU A CA 1
ATOM 1729 C C . GLU A 1 205 ? -25.220 13.125 20.285 1.00 85.31 205 GLU A C 1
ATOM 1731 O O . GLU A 1 205 ? -25.416 14.160 19.651 1.00 85.31 205 GLU A O 1
ATOM 1736 N N . LYS A 1 206 ? -24.473 13.097 21.399 1.00 86.31 206 LYS A N 1
ATOM 1737 C CA . LYS A 1 206 ? -23.877 14.275 22.049 1.00 86.31 206 LYS A CA 1
ATOM 1738 C C . LYS A 1 206 ? -22.394 14.504 21.741 1.00 86.31 206 LYS A C 1
ATOM 1740 O O . LYS A 1 206 ? -21.882 15.580 22.040 1.00 86.31 206 LYS A O 1
ATOM 1745 N N . LYS A 1 207 ? -21.682 13.509 21.206 1.00 92.94 207 LYS A N 1
ATOM 1746 C CA . LYS A 1 207 ? -20.223 13.541 21.051 1.00 92.94 207 LYS A CA 1
ATOM 1747 C C . LYS A 1 207 ? -19.783 12.774 19.811 1.00 92.94 207 LYS A C 1
ATOM 1749 O O . LYS A 1 207 ? -20.079 11.592 19.660 1.00 92.94 207 LYS A O 1
ATOM 1754 N N . CYS A 1 208 ? -19.010 13.445 18.965 1.00 95.12 208 CYS A N 1
ATOM 1755 C CA . CYS A 1 208 ? -18.241 12.792 17.917 1.00 95.12 208 CYS A CA 1
ATOM 1756 C C . CYS A 1 208 ? -16.800 12.590 18.375 1.00 95.12 208 CYS A C 1
ATOM 1758 O O . CYS A 1 208 ? -16.230 13.460 19.041 1.00 95.12 208 CYS A O 1
ATOM 1760 N N . ILE A 1 209 ? -16.235 11.452 17.996 1.00 95.44 209 ILE A N 1
ATOM 1761 C CA . ILE A 1 209 ? -14.835 11.104 18.213 1.00 95.44 209 ILE A CA 1
ATOM 1762 C C . ILE A 1 209 ? -14.183 10.777 16.877 1.00 95.44 209 ILE A C 1
ATOM 1764 O O . ILE A 1 209 ? -14.834 10.238 15.978 1.00 95.44 209 ILE A O 1
ATOM 1768 N N . GLU A 1 210 ? -12.907 11.113 16.752 1.00 95.38 210 GLU A N 1
ATOM 1769 C CA . GLU A 1 210 ? -12.074 10.641 15.652 1.00 95.38 210 GLU A CA 1
ATOM 1770 C C . GLU A 1 210 ? -11.766 9.160 15.878 1.00 95.38 210 GLU A C 1
ATOM 1772 O O . GLU A 1 210 ? -11.381 8.773 16.981 1.00 95.38 210 GLU A O 1
ATOM 1777 N N . VAL A 1 211 ? -11.941 8.323 14.855 1.00 95.75 211 VAL A N 1
ATOM 1778 C CA . VAL A 1 211 ? -11.664 6.888 14.968 1.00 95.75 211 VAL A CA 1
ATOM 1779 C C . VAL A 1 211 ? -10.596 6.419 13.994 1.00 95.75 211 VAL A C 1
ATOM 1781 O O . VAL A 1 211 ? -10.584 6.770 12.813 1.00 95.75 211 VAL A O 1
ATOM 1784 N N . GLU A 1 212 ? -9.725 5.540 14.479 1.00 93.94 212 GLU A N 1
ATOM 1785 C CA . GLU A 1 212 ? -8.886 4.720 13.611 1.00 93.94 212 GLU A CA 1
ATOM 1786 C C . GLU A 1 212 ? -9.652 3.473 13.150 1.00 93.94 212 GLU A C 1
ATOM 1788 O O . GLU A 1 212 ? -10.236 2.759 13.964 1.00 93.94 212 GLU A O 1
ATOM 1793 N N . ILE A 1 213 ? -9.641 3.193 11.842 1.00 94.38 213 ILE A N 1
ATOM 1794 C CA . ILE A 1 213 ? -10.392 2.074 11.250 1.00 94.38 213 ILE A CA 1
ATOM 1795 C C . ILE A 1 213 ? -9.583 0.772 11.296 1.00 94.38 213 ILE A C 1
ATOM 1797 O O . ILE A 1 213 ? -8.504 0.677 10.702 1.00 94.38 213 ILE A O 1
ATOM 1801 N N . MET A 1 214 ? -10.156 -0.255 11.924 1.00 94.81 214 MET A N 1
ATOM 1802 C CA . MET A 1 214 ? -9.658 -1.631 11.962 1.00 94.81 214 MET A CA 1
ATOM 1803 C C . MET A 1 214 ? -10.537 -2.535 11.085 1.00 94.81 214 MET A C 1
ATOM 1805 O O . MET A 1 214 ? -11.413 -3.252 11.565 1.00 94.81 214 MET A O 1
ATOM 1809 N N . ASP A 1 215 ? -10.297 -2.479 9.777 1.00 90.75 215 ASP A N 1
ATOM 1810 C CA . ASP A 1 215 ? -11.047 -3.164 8.709 1.00 90.75 215 ASP A CA 1
ATOM 1811 C C . ASP A 1 215 ? -10.400 -4.473 8.218 1.00 90.75 215 ASP A C 1
ATOM 1813 O O . ASP A 1 215 ? -11.012 -5.248 7.486 1.00 90.75 215 ASP A O 1
ATOM 1817 N N . THR A 1 216 ? -9.157 -4.747 8.618 1.00 84.31 216 THR A N 1
ATOM 1818 C CA . THR A 1 216 ? -8.411 -5.963 8.248 1.00 84.31 216 THR A CA 1
ATOM 1819 C C . THR A 1 216 ? -8.200 -6.869 9.454 1.00 84.31 216 THR A C 1
ATOM 1821 O O . THR A 1 216 ? -8.255 -6.424 10.602 1.00 84.31 216 THR A O 1
ATOM 1824 N N . ALA A 1 217 ? -7.966 -8.162 9.221 1.00 85.19 217 ALA A N 1
ATOM 1825 C CA . ALA A 1 217 ? -7.742 -9.123 10.301 1.00 85.19 217 ALA A CA 1
ATOM 1826 C C . ALA A 1 217 ? -6.514 -8.754 11.152 1.00 85.19 217 ALA A C 1
ATOM 1828 O O . ALA A 1 217 ? -6.568 -8.843 12.375 1.00 85.19 217 ALA A O 1
ATOM 1829 N N . GLU A 1 218 ? -5.440 -8.276 10.520 1.00 82.56 218 GLU A N 1
ATOM 1830 C CA . GLU A 1 218 ? -4.210 -7.858 11.192 1.00 82.56 218 GLU A CA 1
ATOM 1831 C C . GLU A 1 218 ? -4.436 -6.619 12.065 1.00 82.56 218 GLU A C 1
ATOM 1833 O O . GLU A 1 218 ? -4.021 -6.599 13.223 1.00 82.56 218 GLU A O 1
ATOM 1838 N N . LYS A 1 219 ? -5.142 -5.607 11.539 1.00 87.12 219 LYS A N 1
ATOM 1839 C CA . LYS A 1 219 ? -5.504 -4.401 12.297 1.00 87.12 219 LYS A CA 1
ATOM 1840 C C . LYS A 1 219 ? -6.393 -4.732 13.496 1.00 87.12 219 LYS A C 1
ATOM 1842 O O . LYS A 1 219 ? -6.104 -4.290 14.603 1.00 87.12 219 LYS A O 1
ATOM 1847 N N . ARG A 1 220 ? -7.424 -5.563 13.297 1.00 93.88 220 ARG A N 1
ATOM 1848 C CA . ARG A 1 220 ? -8.322 -6.011 14.376 1.00 93.88 220 ARG A CA 1
ATOM 1849 C C . ARG A 1 220 ? -7.585 -6.824 15.444 1.00 93.88 220 ARG A C 1
ATOM 1851 O O . ARG A 1 220 ? -7.885 -6.686 16.622 1.00 93.88 220 ARG A O 1
ATOM 1858 N N . ALA A 1 221 ? -6.619 -7.657 15.053 1.00 88.56 221 ALA A N 1
ATOM 1859 C CA . ALA A 1 221 ? -5.824 -8.437 16.001 1.00 88.56 221 ALA A CA 1
ATOM 1860 C C . ALA A 1 221 ? -4.873 -7.567 16.840 1.00 88.56 221 ALA A C 1
ATOM 1862 O O . ALA A 1 221 ? -4.609 -7.910 17.992 1.00 88.56 221 ALA A O 1
ATOM 1863 N N . LEU A 1 222 ? -4.363 -6.470 16.266 1.00 91.00 222 LEU A N 1
ATOM 1864 C CA . LEU A 1 222 ? -3.492 -5.521 16.958 1.00 91.00 222 LEU A CA 1
ATOM 1865 C C . LEU A 1 222 ? -4.276 -4.585 17.887 1.00 91.00 222 LEU A C 1
ATOM 1867 O O . LEU A 1 222 ? -3.855 -4.373 19.018 1.00 91.00 222 LEU A O 1
ATOM 1871 N N . GLY A 1 223 ? -5.393 -4.020 17.427 1.00 94.50 223 GLY A N 1
ATOM 1872 C CA . GLY A 1 223 ? -6.222 -3.113 18.223 1.00 94.50 223 GLY A CA 1
ATOM 1873 C C . GLY A 1 223 ? -5.422 -1.991 18.910 1.00 94.50 223 GLY A C 1
ATOM 1874 O O . GLY A 1 223 ? -4.557 -1.348 18.307 1.00 94.50 223 GLY A O 1
ATOM 1875 N N . LEU A 1 224 ? -5.681 -1.785 20.204 1.00 94.88 224 LEU A N 1
ATOM 1876 C CA . LEU A 1 224 ? -4.985 -0.812 21.060 1.00 94.88 224 LEU A CA 1
ATOM 1877 C C . LEU A 1 224 ? -3.685 -1.335 21.703 1.00 94.88 224 LEU A C 1
ATOM 1879 O O . LEU A 1 224 ? -3.125 -0.665 22.577 1.00 94.88 224 LEU A O 1
ATOM 1883 N N . MET A 1 225 ? -3.181 -2.509 21.302 1.00 93.06 225 MET A N 1
ATOM 1884 C CA . MET A 1 225 ? -1.969 -3.081 21.896 1.00 93.06 225 MET A CA 1
ATOM 1885 C C . MET A 1 225 ? -0.784 -2.113 21.823 1.00 93.06 225 MET A C 1
ATOM 1887 O O . MET A 1 225 ? -0.569 -1.428 20.823 1.00 93.06 225 MET A O 1
ATOM 1891 N N . TYR A 1 226 ? 0.016 -2.096 22.891 1.00 91.00 226 TYR A N 1
ATOM 1892 C CA . TYR A 1 226 ? 1.262 -1.327 23.008 1.00 91.00 226 TYR A CA 1
ATOM 1893 C C . TYR A 1 226 ? 1.111 0.203 22.990 1.00 91.00 226 TYR A C 1
ATOM 1895 O O . TYR A 1 226 ? 2.118 0.914 23.013 1.00 91.00 226 TYR A O 1
ATOM 1903 N N . ARG A 1 227 ? -0.117 0.735 22.992 1.00 87.50 227 ARG A N 1
ATOM 1904 C CA . ARG A 1 227 ? -0.357 2.170 23.183 1.00 87.50 227 ARG A CA 1
ATOM 1905 C C . ARG A 1 227 ? -0.240 2.540 24.658 1.00 87.50 227 ARG A C 1
ATOM 1907 O O . ARG A 1 227 ? -0.681 1.794 25.526 1.00 87.50 227 ARG A O 1
ATOM 1914 N N . GLN A 1 228 ? 0.298 3.729 24.922 1.00 87.81 228 GLN A N 1
ATOM 1915 C CA . GLN A 1 228 ? 0.399 4.273 26.281 1.00 87.81 228 GLN A CA 1
ATOM 1916 C C . GLN A 1 228 ? -0.909 4.919 26.757 1.00 87.81 228 GLN A C 1
ATOM 1918 O O . GLN A 1 228 ? -1.201 4.905 27.947 1.00 87.81 228 GLN A O 1
ATOM 1923 N N . LYS A 1 229 ? -1.686 5.506 25.837 1.00 88.81 229 LYS A N 1
ATOM 1924 C CA . LYS A 1 229 ? -2.981 6.146 26.110 1.00 88.81 229 LYS A CA 1
ATOM 1925 C C . LYS A 1 229 ? -3.829 6.262 24.840 1.00 88.81 229 LYS A C 1
ATOM 1927 O O . LYS A 1 229 ? -3.294 6.148 23.736 1.00 88.81 229 LYS A O 1
ATOM 1932 N N . ILE A 1 230 ? -5.111 6.568 25.018 1.00 91.62 230 ILE A N 1
ATOM 1933 C CA . ILE A 1 230 ? -6.025 7.082 23.991 1.00 91.62 230 ILE A CA 1
ATOM 1934 C C . ILE A 1 230 ? -6.707 8.340 24.543 1.00 91.62 230 ILE A C 1
ATOM 1936 O O . ILE A 1 230 ? -7.026 8.386 25.733 1.00 91.62 230 ILE A O 1
ATOM 1940 N N . ASN A 1 231 ? -6.863 9.389 23.733 1.00 92.31 231 ASN A N 1
ATOM 1941 C CA . ASN A 1 231 ? -7.496 10.626 24.197 1.00 92.31 231 ASN A CA 1
ATOM 1942 C C . ASN A 1 231 ? -9.030 10.486 24.230 1.00 92.31 231 ASN A C 1
ATOM 1944 O O . ASN A 1 231 ? -9.607 9.715 23.475 1.00 92.31 231 ASN A O 1
ATOM 1948 N N . GLU A 1 232 ? -9.722 11.295 25.037 1.00 91.25 232 GLU A N 1
ATOM 1949 C CA . GLU A 1 232 ? -11.197 11.256 25.149 1.00 91.25 232 GLU A CA 1
ATOM 1950 C C . GLU A 1 232 ? -11.956 11.579 23.852 1.00 91.25 232 GLU A C 1
ATOM 1952 O O . GLU A 1 232 ? -13.145 11.292 23.733 1.00 91.25 232 GLU A O 1
ATOM 1957 N N . SER A 1 233 ? -11.303 12.243 22.896 1.00 91.62 233 SER A N 1
ATOM 1958 C CA . SER A 1 233 ? -11.893 12.558 21.586 1.00 91.62 233 SER A CA 1
ATOM 1959 C C . SER A 1 233 ? -11.428 11.603 20.483 1.00 91.62 233 SER A C 1
ATOM 1961 O O . SER A 1 233 ? -11.692 11.861 19.311 1.00 91.62 233 SER A O 1
ATOM 1963 N N . GLU A 1 234 ? -10.758 10.514 20.859 1.00 95.19 234 GLU A N 1
ATOM 1964 C CA . GLU A 1 234 ? -10.238 9.483 19.968 1.00 95.19 234 GLU A CA 1
ATOM 1965 C C . GLU A 1 234 ? -10.848 8.120 20.316 1.00 95.19 234 GLU A C 1
ATOM 1967 O O . GLU A 1 234 ? -11.208 7.837 21.460 1.00 95.19 234 GLU A O 1
ATOM 1972 N N . GLY A 1 235 ? -10.939 7.256 19.314 1.00 96.25 235 GLY A N 1
ATOM 1973 C CA . GLY A 1 235 ? -11.398 5.885 19.457 1.00 96.25 235 GLY A CA 1
ATOM 1974 C C . GLY A 1 235 ? -10.829 4.982 18.374 1.00 96.25 235 GLY A C 1
ATOM 1975 O O . GLY A 1 235 ? -10.069 5.395 17.494 1.00 96.25 235 GLY A O 1
ATOM 1976 N N . MET A 1 236 ? -11.241 3.726 18.415 1.00 97.31 236 MET A N 1
ATOM 1977 C CA . MET A 1 236 ? -10.928 2.748 17.387 1.00 97.31 236 MET A CA 1
ATOM 1978 C C . MET A 1 236 ? -12.214 2.073 16.924 1.00 97.31 236 MET A C 1
ATOM 1980 O O . MET A 1 236 ? -12.977 1.573 17.743 1.00 97.31 236 MET A O 1
ATOM 1984 N N . LEU A 1 237 ? -12.460 2.074 15.614 1.00 97.94 237 LEU A N 1
ATOM 1985 C CA . LEU A 1 237 ? -13.632 1.464 14.994 1.00 97.94 237 LEU A CA 1
ATOM 1986 C C . LEU A 1 237 ? -13.227 0.155 14.321 1.00 97.94 237 LEU A C 1
ATOM 1988 O O . LEU A 1 237 ? -12.554 0.149 13.291 1.00 97.94 237 LEU A O 1
ATOM 1992 N N . PHE A 1 238 ? -13.681 -0.956 14.877 1.00 98.00 238 PHE A N 1
ATOM 1993 C CA . PHE A 1 238 ? -13.549 -2.283 14.298 1.00 98.00 238 PHE A CA 1
ATOM 1994 C C . PHE A 1 238 ? -14.723 -2.534 13.361 1.00 98.00 238 PHE A C 1
ATOM 1996 O O . PHE A 1 238 ? -15.876 -2.445 13.780 1.00 98.00 238 PHE A O 1
ATOM 2003 N N . ILE A 1 239 ? -14.425 -2.873 12.105 1.00 97.19 239 ILE A N 1
ATOM 2004 C CA . ILE A 1 239 ? -15.417 -3.286 11.107 1.00 97.19 239 ILE A CA 1
ATOM 2005 C C . ILE A 1 239 ? -15.224 -4.780 10.882 1.00 97.19 239 ILE A C 1
ATOM 2007 O O . ILE A 1 239 ? -14.152 -5.221 10.457 1.00 97.19 239 ILE A O 1
ATOM 2011 N N . LEU A 1 240 ? -16.230 -5.577 11.232 1.00 96.56 240 LEU A N 1
ATOM 2012 C CA . LEU A 1 240 ? -16.155 -7.021 11.085 1.00 96.56 240 LEU A CA 1
ATOM 2013 C C . LEU A 1 240 ? -16.406 -7.437 9.631 1.00 96.56 240 LEU A C 1
ATOM 2015 O O . LEU A 1 240 ? -17.127 -6.789 8.883 1.00 96.56 240 LEU A O 1
ATOM 2019 N N . ASP A 1 241 ? -15.797 -8.551 9.237 1.00 94.31 241 ASP A N 1
ATOM 2020 C CA . ASP A 1 241 ? -15.929 -9.161 7.910 1.00 94.31 241 ASP A CA 1
ATOM 2021 C C . ASP A 1 241 ? -17.327 -9.739 7.653 1.00 94.31 241 ASP A C 1
ATOM 2023 O O . ASP A 1 241 ? -17.728 -9.925 6.506 1.00 94.31 241 ASP A O 1
ATOM 2027 N N . ARG A 1 242 ? -18.056 -10.028 8.731 1.00 94.81 242 ARG A N 1
ATOM 2028 C CA . ARG A 1 242 ? -19.436 -10.504 8.739 1.00 94.81 242 ARG A CA 1
ATOM 2029 C C . ARG A 1 242 ? -20.082 -10.179 10.080 1.00 94.81 242 ARG A C 1
ATOM 2031 O O . ARG A 1 242 ? -19.377 -10.021 11.081 1.00 94.81 242 ARG A O 1
ATOM 2038 N N . VAL A 1 243 ? -21.409 -10.167 10.090 1.00 97.12 243 VAL A N 1
ATOM 2039 C CA . VAL A 1 243 ? -22.221 -10.126 11.308 1.00 97.12 243 VAL A CA 1
ATOM 2040 C C . VAL A 1 243 ? -21.936 -11.385 12.132 1.00 97.12 243 VAL A C 1
ATOM 2042 O O . VAL A 1 243 ? -21.992 -12.497 11.605 1.00 97.12 243 VAL A O 1
ATOM 2045 N N . GLN A 1 244 ? -21.505 -11.214 13.383 1.00 97.00 244 GLN A N 1
ATOM 2046 C CA . GLN A 1 244 ? -21.155 -12.319 14.288 1.00 97.00 244 GLN A CA 1
ATOM 2047 C C . GLN A 1 244 ? -21.078 -11.849 15.747 1.00 97.00 244 GLN A C 1
ATOM 2049 O O . GLN A 1 244 ? -21.105 -10.653 16.018 1.00 97.00 244 GLN A O 1
ATOM 2054 N N . ILE A 1 245 ? -20.903 -12.783 16.687 1.00 97.69 245 ILE A N 1
ATOM 2055 C CA . ILE A 1 245 ? -20.559 -12.488 18.089 1.00 97.69 245 ILE A CA 1
ATOM 2056 C C . ILE A 1 245 ? -19.025 -12.517 18.239 1.00 97.69 245 ILE A C 1
ATOM 2058 O O . ILE A 1 245 ? -18.439 -13.604 18.328 1.00 97.69 245 ILE A O 1
ATOM 2062 N N . PRO A 1 246 ? -18.329 -11.362 18.231 1.00 96.31 246 PRO A N 1
ATOM 2063 C CA . PRO A 1 246 ? -16.878 -11.327 18.352 1.00 96.31 246 PRO A CA 1
ATOM 2064 C C . PRO A 1 246 ? -16.419 -11.597 19.793 1.00 96.31 246 PRO A C 1
ATOM 2066 O O . PRO A 1 246 ? -17.157 -11.387 20.755 1.00 96.31 246 PRO A O 1
ATOM 2069 N N . LYS A 1 247 ? -15.160 -12.024 19.947 1.00 96.12 247 LYS A N 1
ATOM 2070 C CA . LYS A 1 247 ? -14.489 -12.194 21.247 1.00 96.12 247 LYS A CA 1
ATOM 2071 C C . LYS A 1 247 ? -13.281 -11.271 21.332 1.00 96.12 247 LYS A C 1
ATOM 2073 O O . LYS A 1 247 ? -12.247 -11.558 20.730 1.00 96.12 247 LYS A O 1
ATOM 2078 N N . PHE A 1 248 ? -13.401 -10.203 22.105 1.00 96.88 248 PHE A N 1
ATOM 2079 C CA . PHE A 1 248 ? -12.321 -9.258 22.373 1.00 96.88 248 PHE A CA 1
ATOM 2080 C C . PHE A 1 248 ? -11.518 -9.670 23.609 1.00 96.88 248 PHE A C 1
ATOM 2082 O O . PHE A 1 248 ? -11.946 -10.513 24.396 1.00 96.88 248 PHE A O 1
ATOM 2089 N N . TRP A 1 249 ? -10.313 -9.125 23.748 1.00 95.62 249 TRP A N 1
ATOM 2090 C CA . TRP A 1 249 ? -9.415 -9.336 24.886 1.00 95.62 249 TRP A CA 1
ATOM 2091 C C . TRP A 1 249 ? -8.593 -8.072 25.138 1.00 95.62 249 TRP A C 1
ATOM 2093 O O . TRP A 1 249 ? -8.515 -7.200 24.282 1.00 95.62 249 TRP A O 1
ATOM 2103 N N . MET A 1 250 ? -7.920 -8.015 26.283 1.00 97.06 250 MET A N 1
ATOM 2104 C CA . MET A 1 250 ? -7.086 -6.872 26.681 1.00 97.06 250 MET A CA 1
ATOM 2105 C C . MET A 1 250 ? -5.593 -7.201 26.714 1.00 97.06 250 MET A C 1
ATOM 2107 O O . MET A 1 250 ? -4.818 -6.572 27.436 1.00 97.06 250 MET A O 1
ATOM 2111 N N . LYS A 1 251 ? -5.169 -8.235 25.977 1.00 93.81 251 L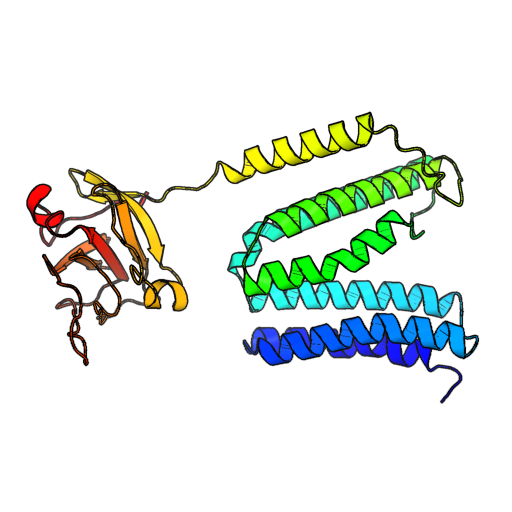YS A N 1
ATOM 2112 C CA . LYS A 1 251 ? -3.761 -8.644 25.924 1.00 93.81 251 LYS A CA 1
ATOM 2113 C C . LYS A 1 251 ? -2.918 -7.471 25.418 1.00 93.81 251 LYS A C 1
ATOM 2115 O O . LYS A 1 251 ? -3.210 -6.952 24.354 1.00 93.81 251 LYS A O 1
ATOM 2120 N N . ASN A 1 252 ? -1.876 -7.079 26.155 1.00 92.88 252 ASN A N 1
ATOM 2121 C CA . ASN A 1 252 ? -0.956 -5.976 25.821 1.00 92.88 252 ASN A CA 1
ATOM 2122 C C . ASN A 1 252 ? -1.582 -4.567 25.701 1.00 92.88 252 ASN A C 1
ATOM 2124 O O . ASN A 1 252 ? -0.927 -3.663 25.175 1.00 92.88 252 ASN A O 1
ATOM 2128 N N . VAL A 1 253 ? -2.806 -4.348 26.189 1.00 94.19 253 VAL A N 1
ATOM 2129 C CA . VAL A 1 253 ? -3.407 -3.007 26.316 1.00 94.19 253 VAL A CA 1
ATOM 2130 C C . VAL A 1 253 ? -3.090 -2.462 27.711 1.00 94.19 253 VAL A C 1
ATOM 2132 O O . VAL A 1 253 ? -3.244 -3.181 28.693 1.00 94.19 253 VAL A O 1
ATOM 2135 N N . GLN A 1 254 ? -2.605 -1.220 27.812 1.00 93.62 254 GLN A N 1
ATOM 2136 C CA . GLN A 1 254 ? -2.032 -0.676 29.059 1.00 93.62 254 GLN A CA 1
ATOM 2137 C C . GLN A 1 254 ? -3.012 0.146 29.912 1.00 93.62 254 GLN A C 1
ATOM 2139 O O . GLN A 1 254 ? -2.672 0.540 31.024 1.00 93.62 254 GLN A O 1
ATOM 2144 N N . PHE A 1 255 ? -4.215 0.414 29.410 1.00 95.75 255 PHE A N 1
ATOM 2145 C CA . PHE A 1 255 ? -5.228 1.244 30.062 1.00 95.75 255 PHE A CA 1
ATOM 2146 C C . PHE A 1 255 ? -6.616 0.619 29.906 1.00 95.75 255 PHE A C 1
ATOM 2148 O O . PHE A 1 255 ? -6.836 -0.200 29.014 1.00 95.75 255 PHE A O 1
ATOM 2155 N N . SER A 1 256 ? -7.543 0.998 30.784 1.00 97.50 256 SER A N 1
ATOM 2156 C CA . SER A 1 256 ? -8.924 0.522 30.714 1.00 97.50 256 SER A CA 1
ATOM 2157 C C . SER A 1 256 ? -9.701 1.215 29.596 1.00 97.50 256 SER A C 1
ATOM 2159 O O . SER A 1 256 ? -9.490 2.403 29.329 1.00 97.50 256 SER A O 1
ATOM 2161 N N . ILE A 1 257 ? -10.641 0.494 28.989 1.00 98.25 257 ILE A N 1
ATOM 2162 C CA . ILE A 1 257 ? -11.462 0.981 27.872 1.00 98.25 257 ILE A CA 1
ATOM 2163 C C . ILE A 1 257 ? -12.938 0.640 28.061 1.00 98.25 257 ILE A C 1
ATOM 2165 O O . ILE A 1 257 ? -13.271 -0.284 28.800 1.00 98.25 257 ILE A O 1
ATOM 2169 N N . ASP A 1 258 ? -13.811 1.351 27.355 1.00 98.25 258 ASP A N 1
ATOM 2170 C CA . ASP A 1 258 ? -15.166 0.863 27.097 1.00 98.25 258 ASP A CA 1
ATOM 2171 C C . ASP A 1 258 ? -15.210 0.240 25.691 1.00 98.25 258 ASP A C 1
ATOM 2173 O O . ASP A 1 258 ? -14.661 0.806 24.741 1.00 98.25 258 ASP A O 1
ATOM 2177 N N . MET A 1 259 ? -15.883 -0.904 25.549 1.00 98.38 259 MET A N 1
ATOM 2178 C CA . MET A 1 259 ? -16.177 -1.540 24.261 1.00 98.38 259 MET A CA 1
ATOM 2179 C C . MET A 1 259 ? -17.665 -1.380 23.948 1.00 98.38 259 MET A C 1
ATOM 2181 O O . MET A 1 259 ? -18.520 -1.925 24.646 1.00 98.38 259 MET A O 1
ATOM 2185 N N . ILE A 1 260 ? -17.979 -0.639 22.888 1.00 98.25 260 ILE A N 1
ATOM 2186 C CA . ILE A 1 260 ? -19.350 -0.367 22.451 1.00 98.25 260 ILE A CA 1
ATOM 2187 C C . ILE A 1 260 ? -19.646 -1.240 21.230 1.00 98.25 260 ILE A C 1
ATOM 2189 O O . ILE A 1 260 ? -19.052 -1.056 20.168 1.00 98.25 260 ILE A O 1
ATOM 2193 N N . PHE A 1 261 ? -20.565 -2.189 21.377 1.00 98.44 261 PHE A N 1
ATOM 2194 C CA . PHE A 1 261 ? -20.931 -3.168 20.356 1.00 98.44 261 PHE A CA 1
ATOM 2195 C C . PHE A 1 261 ? -22.156 -2.694 19.571 1.00 98.44 261 PHE A C 1
ATOM 2197 O O . PHE A 1 261 ? -23.176 -2.322 20.160 1.00 98.44 261 PHE A O 1
ATOM 2204 N N . ILE A 1 262 ? -22.052 -2.693 18.240 1.00 98.50 262 ILE A N 1
ATOM 2205 C CA . ILE A 1 262 ? -23.007 -2.047 17.334 1.00 98.50 262 ILE A CA 1
ATOM 2206 C C . ILE A 1 262 ? -23.403 -2.999 16.195 1.00 98.50 262 ILE A C 1
ATOM 2208 O O . ILE A 1 262 ? -22.552 -3.589 15.521 1.00 98.50 262 ILE A O 1
ATOM 2212 N N . ASP A 1 263 ? -24.705 -3.133 15.957 1.00 97.75 263 ASP A N 1
ATOM 2213 C CA . ASP A 1 263 ? -25.250 -3.983 14.896 1.00 97.75 263 ASP A CA 1
ATOM 2214 C C . ASP A 1 263 ? -25.045 -3.409 13.478 1.00 97.75 263 ASP A C 1
ATOM 2216 O O . ASP A 1 263 ? -24.507 -2.318 13.276 1.00 97.75 263 ASP A O 1
ATOM 2220 N N . GLU A 1 264 ? -25.467 -4.161 12.460 1.00 97.00 264 GLU A N 1
ATOM 2221 C CA . GLU A 1 264 ? -25.382 -3.737 11.054 1.00 97.00 264 GLU A CA 1
ATOM 2222 C C . GLU A 1 264 ? -26.217 -2.485 10.726 1.00 97.00 264 GLU A C 1
ATOM 2224 O O . GLU A 1 264 ? -25.893 -1.765 9.781 1.00 97.00 264 GLU A O 1
ATOM 2229 N N . ASN A 1 265 ? -27.232 -2.182 11.543 1.00 97.00 265 ASN A N 1
ATOM 2230 C CA . ASN A 1 265 ? -28.109 -1.018 11.418 1.00 97.00 265 ASN A CA 1
ATOM 2231 C C . ASN A 1 265 ? -27.586 0.206 12.192 1.00 97.00 265 ASN A C 1
ATOM 2233 O O . ASN A 1 265 ? -28.313 1.188 12.350 1.00 97.00 265 ASN A O 1
ATOM 2237 N N . LEU A 1 266 ? -26.331 0.170 12.659 1.00 97.50 266 LEU A N 1
ATOM 2238 C CA . LEU A 1 266 ? -25.682 1.225 13.446 1.00 97.50 266 LEU A CA 1
ATOM 2239 C C . LEU A 1 266 ? -26.330 1.472 14.819 1.00 97.50 266 LEU A C 1
ATOM 2241 O O . LEU A 1 266 ? -26.188 2.561 15.382 1.00 97.50 266 LEU A O 1
ATOM 2245 N N . THR A 1 267 ? -27.002 0.469 15.383 1.00 97.62 267 THR A N 1
ATOM 2246 C CA . THR A 1 267 ? -27.617 0.531 16.713 1.00 97.62 267 THR A CA 1
ATOM 2247 C C . THR A 1 267 ? -26.709 -0.099 17.761 1.00 97.62 267 THR A C 1
ATOM 2249 O O . THR A 1 267 ? -26.170 -1.186 17.570 1.00 97.62 267 THR A O 1
ATOM 2252 N N . ILE A 1 268 ? -26.542 0.571 18.900 1.00 98.00 268 ILE A N 1
ATOM 2253 C CA . ILE A 1 268 ? -25.777 0.043 20.034 1.00 98.00 268 ILE A CA 1
ATOM 2254 C C . ILE A 1 268 ? -26.572 -1.084 20.694 1.00 98.00 268 ILE A C 1
ATOM 2256 O O . ILE A 1 268 ? -27.636 -0.838 21.268 1.00 98.00 268 ILE A O 1
ATOM 2260 N N . VAL A 1 269 ? -26.034 -2.300 20.668 1.00 97.56 269 VAL A N 1
ATOM 2261 C CA . VAL A 1 269 ? -26.674 -3.490 21.253 1.00 97.56 269 VAL A CA 1
ATOM 2262 C C . VAL A 1 269 ? -26.062 -3.889 22.591 1.00 97.56 269 VAL A C 1
ATOM 2264 O O . VAL A 1 269 ? -26.751 -4.430 23.460 1.00 97.56 269 VAL A O 1
ATOM 2267 N N . ASP A 1 270 ? -24.780 -3.587 22.798 1.00 97.88 270 ASP A N 1
ATOM 2268 C CA . ASP A 1 270 ? -24.099 -3.890 24.051 1.00 97.88 270 ASP A CA 1
ATOM 2269 C C . ASP A 1 270 ? -22.981 -2.906 24.377 1.00 97.88 270 ASP A C 1
ATOM 2271 O O . ASP A 1 270 ? -22.449 -2.239 23.490 1.00 97.88 270 ASP A O 1
ATOM 2275 N N . ILE A 1 271 ? -22.641 -2.802 25.662 1.00 98.00 271 ILE A N 1
ATOM 2276 C CA . ILE A 1 271 ? -21.545 -1.957 26.141 1.00 98.00 271 ILE A CA 1
ATOM 2277 C C . ILE A 1 271 ? -20.851 -2.668 27.300 1.00 98.00 271 ILE A C 1
ATOM 2279 O O . ILE A 1 271 ? -21.448 -2.842 28.361 1.00 98.00 271 ILE A O 1
ATOM 2283 N N . GLU A 1 272 ? -19.578 -2.998 27.116 1.00 97.88 272 GLU A N 1
ATOM 2284 C CA . GLU A 1 272 ? -18.694 -3.462 28.186 1.00 97.88 272 GLU A CA 1
ATOM 2285 C C . GLU A 1 272 ? -17.890 -2.267 28.695 1.00 97.88 272 GLU A C 1
ATOM 2287 O O . GLU A 1 272 ? -17.040 -1.731 27.983 1.00 97.88 272 GLU A O 1
ATOM 2292 N N . LYS A 1 273 ? -18.197 -1.800 29.906 1.00 97.81 273 LYS A N 1
ATOM 2293 C CA . LYS A 1 273 ? -17.601 -0.585 30.482 1.00 97.81 273 LYS A CA 1
ATOM 2294 C C . LYS A 1 273 ? -16.393 -0.914 31.349 1.00 97.81 273 LYS A C 1
ATOM 2296 O O . LYS A 1 273 ? -16.404 -1.910 32.068 1.00 97.81 273 LYS A O 1
ATOM 2301 N N . GLY A 1 274 ? -15.393 -0.034 31.345 1.00 97.06 274 GLY A N 1
ATOM 2302 C CA . GLY A 1 274 ? -14.264 -0.101 32.278 1.00 97.06 274 GLY A CA 1
ATOM 2303 C C . GLY A 1 274 ? -13.470 -1.404 32.209 1.00 97.06 274 GLY A C 1
ATOM 2304 O O . GLY A 1 274 ? -12.958 -1.879 33.223 1.00 97.06 274 GLY A O 1
ATOM 2305 N N . VAL A 1 275 ? -13.371 -1.986 31.017 1.00 97.38 275 VAL A N 1
ATOM 2306 C CA . VAL A 1 275 ? -12.666 -3.235 30.757 1.00 97.38 275 VAL A CA 1
ATOM 2307 C C . VAL A 1 275 ? -11.173 -3.047 31.086 1.00 97.38 275 VAL A C 1
ATOM 2309 O O . VAL A 1 275 ? -10.531 -2.199 30.461 1.00 97.38 275 VAL A O 1
ATOM 2312 N N . PRO A 1 276 ? -10.601 -3.777 32.068 1.00 96.88 276 PRO A N 1
ATOM 2313 C CA . PRO A 1 276 ? -9.246 -3.527 32.558 1.00 96.88 276 PRO A CA 1
ATOM 2314 C C . PRO A 1 276 ? -8.160 -4.193 31.695 1.00 96.88 276 PRO A C 1
ATOM 2316 O O . PRO A 1 276 ? -8.430 -5.194 31.027 1.00 96.88 276 PRO A O 1
ATOM 2319 N N . PRO A 1 277 ? -6.901 -3.714 31.758 1.00 96.56 277 PRO A N 1
ATOM 2320 C CA . PRO A 1 277 ? -5.749 -4.418 31.200 1.00 96.56 277 PRO A CA 1
ATOM 2321 C C . PRO A 1 277 ? -5.685 -5.892 31.616 1.00 96.56 277 PRO A C 1
ATOM 2323 O O . PRO A 1 277 ? -5.994 -6.258 32.751 1.00 96.56 277 PRO A O 1
ATOM 2326 N N . CYS A 1 278 ? -5.228 -6.751 30.706 1.00 93.94 278 CYS A N 1
ATOM 2327 C CA . CYS A 1 278 ? -4.979 -8.150 31.033 1.00 93.94 278 CYS A CA 1
ATOM 2328 C C . CYS A 1 278 ? -3.628 -8.302 31.746 1.00 93.94 278 CYS A C 1
ATOM 2330 O O . CYS A 1 278 ? -2.579 -8.123 31.128 1.00 93.94 278 CYS A O 1
ATOM 2332 N N . TYR A 1 279 ? -3.657 -8.670 33.030 1.00 90.25 279 TYR A N 1
ATOM 2333 C CA . TYR A 1 279 ? -2.449 -8.883 33.839 1.00 90.25 279 TYR A CA 1
ATOM 2334 C C . TYR A 1 279 ? -1.964 -10.342 33.864 1.00 90.25 279 TYR A C 1
ATOM 2336 O O . TYR A 1 279 ? -0.780 -10.583 34.086 1.00 90.25 279 TYR A O 1
ATOM 2344 N N . TYR A 1 280 ? -2.856 -11.312 33.625 1.00 90.38 280 TYR A N 1
ATOM 2345 C CA . TYR A 1 280 ? -2.565 -12.748 33.727 1.00 90.38 280 TYR A CA 1
ATOM 2346 C C . TYR A 1 280 ? -3.128 -13.520 32.532 1.00 90.38 280 TYR A C 1
ATOM 2348 O O . TYR A 1 280 ? -4.209 -13.199 32.036 1.00 90.38 280 TYR A O 1
ATOM 2356 N N . GLU A 1 281 ? -2.418 -14.560 32.087 1.00 89.44 281 GLU A N 1
ATOM 2357 C CA . GLU A 1 281 ? -2.912 -15.469 31.049 1.00 89.44 281 GLU A CA 1
ATOM 2358 C C . GLU A 1 281 ? -3.627 -16.695 31.649 1.00 89.44 281 GLU A C 1
ATOM 2360 O O . GLU A 1 281 ? -3.165 -17.231 32.658 1.00 89.44 281 GLU A O 1
ATOM 2365 N N . PRO A 1 282 ? -4.717 -17.182 31.019 1.00 91.62 282 PRO A N 1
ATOM 2366 C CA . PRO A 1 282 ? -5.351 -16.656 29.805 1.00 91.62 282 PRO A CA 1
ATOM 2367 C C . PRO A 1 282 ? -6.180 -15.383 30.066 1.00 91.62 282 PRO A C 1
ATOM 2369 O O . PRO A 1 282 ? -6.904 -15.295 31.053 1.00 91.62 282 PRO A O 1
ATOM 2372 N N . CYS A 1 283 ? -6.120 -14.412 29.145 1.00 93.69 283 CYS A N 1
ATOM 2373 C CA . CYS A 1 283 ? -6.920 -13.188 29.252 1.00 93.69 283 CYS A CA 1
ATOM 2374 C C . CYS A 1 283 ? -8.424 -13.475 29.177 1.00 93.69 283 CYS A C 1
ATOM 2376 O O . CYS A 1 283 ? -8.866 -14.284 28.352 1.00 93.69 283 CYS A O 1
ATOM 2378 N N . LEU A 1 284 ? -9.206 -12.731 29.968 1.00 95.31 284 LEU A N 1
ATOM 2379 C CA . LEU A 1 284 ? -10.663 -12.736 29.873 1.00 95.31 284 LEU A CA 1
ATOM 2380 C C . LEU A 1 284 ? -11.111 -12.309 28.467 1.00 95.31 284 LEU A C 1
ATOM 2382 O O . LEU A 1 284 ? -10.458 -11.495 27.802 1.00 95.31 284 LEU A O 1
ATOM 2386 N N . ARG A 1 285 ? -12.215 -12.903 28.011 1.00 96.00 285 ARG A N 1
ATOM 2387 C CA . ARG A 1 285 ? -12.839 -12.594 26.726 1.00 96.00 285 ARG A CA 1
ATOM 2388 C C . ARG A 1 285 ? -14.121 -11.809 26.950 1.00 96.00 285 ARG A C 1
ATOM 2390 O O . ARG A 1 285 ? -14.937 -12.221 27.766 1.00 96.00 285 ARG A O 1
ATOM 2397 N N . TYR A 1 286 ? -14.288 -10.744 26.179 1.00 97.00 286 TYR A N 1
ATOM 2398 C CA . TYR A 1 286 ? -15.457 -9.870 26.209 1.00 97.00 286 TYR A CA 1
ATOM 2399 C C . TYR A 1 286 ? -16.236 -10.041 24.908 1.00 97.00 286 TYR A C 1
ATOM 2401 O O . TYR A 1 286 ? -15.646 -10.039 23.822 1.00 97.00 286 TYR A O 1
ATOM 2409 N N . SER A 1 287 ? -17.544 -10.237 25.021 1.00 96.56 287 SER A N 1
ATOM 2410 C CA . SER A 1 287 ? -18.432 -10.508 23.894 1.00 96.56 287 SER A CA 1
ATOM 2411 C C . SER A 1 287 ? -19.793 -9.874 24.139 1.00 96.56 287 SER A C 1
ATOM 2413 O O . SER A 1 287 ? -20.269 -9.936 25.269 1.00 96.56 287 SER A O 1
ATOM 2415 N N . PRO A 1 288 ? -20.447 -9.343 23.095 1.00 97.00 288 PRO A N 1
ATOM 2416 C CA . PRO A 1 288 ? -21.815 -8.868 23.216 1.00 97.00 288 PRO A CA 1
ATOM 2417 C C . PRO A 1 288 ? -22.793 -10.038 23.364 1.00 97.00 288 PRO A C 1
ATOM 2419 O O . PRO A 1 288 ? -22.523 -11.157 22.921 1.00 97.00 288 PRO A O 1
ATOM 2422 N N . GLY A 1 289 ? -23.979 -9.758 23.904 1.00 93.44 289 GLY A N 1
ATOM 2423 C CA . GLY A 1 289 ? -25.082 -10.726 23.958 1.00 93.44 289 GLY A CA 1
ATOM 2424 C C . GLY A 1 289 ? -25.762 -11.030 22.611 1.00 93.44 289 GLY A C 1
ATOM 2425 O O . GLY A 1 289 ? -26.632 -11.894 22.555 1.00 93.44 289 GLY A O 1
ATOM 2426 N N . SER A 1 290 ? -25.407 -10.323 21.534 1.00 94.94 290 SER A N 1
ATOM 2427 C CA . SER A 1 290 ? -26.022 -10.449 20.203 1.00 94.94 290 SER A CA 1
ATOM 2428 C C . SER A 1 290 ? -25.006 -10.202 19.086 1.00 94.94 290 SER A C 1
ATOM 2430 O O . SER A 1 290 ? -23.887 -9.755 19.343 1.00 94.94 290 SER A O 1
ATOM 2432 N N . GLU A 1 291 ? -25.368 -10.544 17.850 1.00 97.38 291 GLU A N 1
ATOM 2433 C CA . GLU A 1 291 ? -24.482 -10.374 16.700 1.00 97.38 291 GLU A CA 1
ATOM 2434 C C . GLU A 1 291 ? -24.287 -8.900 16.336 1.00 97.38 291 GLU A C 1
ATOM 2436 O O . GLU A 1 291 ? -25.212 -8.092 16.394 1.00 97.38 291 GLU A O 1
ATOM 2441 N N . VAL A 1 292 ? -23.065 -8.560 15.933 1.00 98.25 292 VAL A N 1
ATOM 2442 C CA . VAL A 1 292 ? -22.661 -7.198 15.588 1.00 98.25 292 VAL A CA 1
ATOM 2443 C C . VAL A 1 292 ? -21.829 -7.159 14.323 1.00 98.25 292 VAL A C 1
ATOM 2445 O O . VAL A 1 292 ? -21.220 -8.157 13.932 1.00 98.25 292 VAL A O 1
ATOM 2448 N N . LEU A 1 293 ? -21.785 -5.981 13.704 1.00 98.00 293 LEU A N 1
ATOM 2449 C CA . LEU A 1 293 ? -20.904 -5.686 12.575 1.00 98.00 293 LEU A CA 1
ATOM 2450 C C . LEU A 1 293 ? -19.792 -4.707 12.963 1.00 98.00 293 LEU A C 1
ATOM 2452 O O . LEU A 1 293 ? -18.709 -4.753 12.378 1.00 98.00 293 LEU A O 1
ATOM 2456 N N . TYR A 1 294 ? -20.029 -3.862 13.968 1.00 98.38 294 TYR A N 1
ATOM 2457 C CA . TYR A 1 294 ? -19.088 -2.834 14.390 1.00 98.38 294 TYR A CA 1
ATOM 2458 C C . TYR A 1 294 ? -18.809 -2.909 15.891 1.00 98.38 294 TYR A C 1
ATOM 2460 O O . TYR A 1 294 ? -19.684 -3.236 16.694 1.00 98.38 294 TYR A O 1
ATOM 2468 N N . VAL A 1 295 ? -17.582 -2.565 16.278 1.00 98.44 295 VAL A N 1
ATOM 2469 C CA . VAL A 1 295 ? -17.204 -2.355 17.683 1.00 98.44 295 VAL A CA 1
ATOM 2470 C C . VAL A 1 295 ? -16.404 -1.067 17.777 1.00 98.44 295 VAL A C 1
ATOM 2472 O O . VAL A 1 295 ? -15.519 -0.835 16.956 1.00 98.44 295 VAL A O 1
ATOM 2475 N N . VAL A 1 296 ? -16.716 -0.221 18.753 1.00 98.25 296 VAL A N 1
ATOM 2476 C CA . VAL A 1 296 ? -15.981 1.018 19.015 1.00 98.25 296 VAL A CA 1
ATOM 2477 C C . VAL A 1 296 ? -15.311 0.919 20.379 1.00 98.25 296 VAL A C 1
ATOM 2479 O O . VAL A 1 296 ? -15.994 0.784 21.391 1.00 98.25 296 VAL A O 1
ATOM 2482 N N . GLU A 1 297 ? -13.981 0.985 20.399 1.00 98.38 297 GLU A N 1
ATOM 2483 C CA . GLU A 1 297 ? -13.183 1.076 21.625 1.00 98.38 297 GLU A CA 1
ATOM 2484 C C . GLU A 1 297 ? -12.848 2.542 21.922 1.00 98.38 297 GLU A C 1
ATOM 2486 O O . GLU A 1 297 ? -12.367 3.273 21.050 1.00 98.38 297 GLU A O 1
ATOM 2491 N N . VAL A 1 298 ? -13.093 2.967 23.159 1.00 97.75 298 VAL A N 1
ATOM 2492 C CA . VAL A 1 298 ? -12.857 4.331 23.665 1.00 97.75 298 VAL A CA 1
ATOM 2493 C C . VAL A 1 298 ? -12.247 4.280 25.059 1.00 97.75 298 VAL A C 1
ATOM 2495 O O . VAL A 1 298 ? -12.255 3.236 25.708 1.00 97.75 298 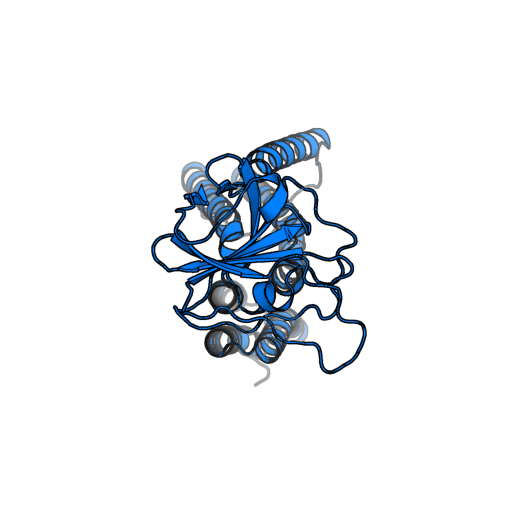VAL A O 1
ATOM 2498 N N . ILE A 1 299 ? -11.725 5.406 25.548 1.00 97.38 299 ILE A N 1
ATOM 2499 C CA . ILE A 1 299 ? -11.233 5.489 26.927 1.00 97.38 299 ILE A CA 1
ATOM 2500 C C . ILE A 1 299 ? -12.324 5.086 27.934 1.00 97.38 299 ILE A C 1
ATOM 2502 O O . ILE A 1 299 ? -13.498 5.416 27.761 1.00 97.38 299 ILE A O 1
ATOM 2506 N N . SER A 1 300 ? -11.931 4.372 28.991 1.00 97.56 300 SER A N 1
ATOM 2507 C CA . SER A 1 300 ? -12.840 3.962 30.065 1.00 97.56 300 SER A CA 1
ATOM 2508 C C . SER A 1 300 ? -13.639 5.139 30.623 1.00 97.56 300 SER A C 1
ATOM 2510 O O . SER A 1 300 ? -13.082 6.203 30.893 1.00 97.56 300 SER A O 1
ATOM 2512 N N . GLY A 1 301 ? -14.933 4.919 30.863 1.00 96.19 301 GLY A N 1
ATOM 2513 C CA . GLY A 1 301 ? -15.841 5.920 31.430 1.00 96.19 301 GLY A CA 1
ATOM 2514 C C . GLY A 1 301 ? -16.461 6.863 30.396 1.00 96.19 301 GLY A C 1
ATOM 2515 O O . GLY A 1 301 ? -17.409 7.575 30.725 1.00 96.19 301 GLY A O 1
ATOM 2516 N N . PHE A 1 302 ? -16.014 6.828 29.136 1.00 96.25 302 PHE A N 1
ATOM 2517 C CA . PHE A 1 302 ? -16.603 7.608 28.044 1.00 96.25 302 PHE A CA 1
ATOM 2518 C C . PHE A 1 302 ? -18.114 7.366 27.914 1.00 96.25 302 PHE A C 1
ATOM 2520 O O . PHE A 1 302 ? -18.890 8.309 27.732 1.00 96.25 302 PHE A O 1
ATOM 2527 N N . SER A 1 303 ? -18.551 6.112 28.061 1.00 95.81 303 SER A N 1
ATOM 2528 C CA . SER A 1 303 ? -19.967 5.750 27.971 1.00 95.81 303 SER A CA 1
ATOM 2529 C C . SER A 1 303 ? -20.802 6.402 29.072 1.00 95.81 303 SER A C 1
ATOM 2531 O O . SER A 1 303 ? -21.932 6.820 28.816 1.00 95.81 303 SER A O 1
ATOM 2533 N N . ASP A 1 304 ? -20.249 6.530 30.279 1.00 96.12 304 ASP A N 1
ATOM 2534 C CA . ASP A 1 304 ? -20.921 7.169 31.412 1.00 96.12 304 ASP A CA 1
ATOM 2535 C C . ASP A 1 304 ? -20.929 8.692 31.264 1.00 96.12 304 ASP A C 1
ATOM 2537 O O . ASP A 1 304 ? -21.984 9.317 31.379 1.00 96.12 304 ASP A O 1
ATOM 2541 N N . THR A 1 305 ? -19.786 9.290 30.911 1.00 95.62 305 THR A N 1
ATOM 2542 C CA . THR A 1 305 ? -19.645 10.741 30.713 1.00 95.62 305 THR A CA 1
ATOM 2543 C C . THR A 1 305 ? -20.628 11.285 29.677 1.00 95.62 305 THR A C 1
ATOM 2545 O O . THR A 1 305 ? -21.228 12.341 29.884 1.00 95.62 305 THR A O 1
ATOM 2548 N N . TYR A 1 306 ? -20.827 10.567 28.568 1.00 95.12 306 TYR A N 1
ATOM 2549 C CA . TYR A 1 306 ? -21.693 11.013 27.472 1.00 95.12 306 TYR A CA 1
ATOM 2550 C C . TYR A 1 306 ? -23.079 10.350 27.459 1.00 95.12 306 TYR A C 1
ATOM 2552 O O . TYR A 1 306 ? -23.870 10.609 26.547 1.00 95.12 306 TYR A O 1
ATOM 2560 N N . ASN A 1 307 ? -23.413 9.566 28.492 1.00 94.69 307 ASN A N 1
ATOM 2561 C CA . ASN A 1 307 ? -24.684 8.853 28.645 1.00 94.69 307 ASN A CA 1
ATOM 2562 C C . ASN A 1 307 ? -25.051 8.013 27.404 1.00 94.69 307 ASN A C 1
ATOM 2564 O O . ASN A 1 307 ? -26.124 8.155 26.798 1.00 94.69 307 ASN A O 1
ATOM 2568 N N . ILE A 1 308 ? -24.098 7.178 26.994 1.00 95.12 308 ILE A N 1
ATOM 2569 C CA . ILE A 1 308 ? -24.236 6.227 25.895 1.00 95.12 308 ILE A CA 1
ATOM 2570 C C . ILE A 1 308 ? -24.940 4.987 26.437 1.00 95.12 308 ILE A C 1
ATOM 2572 O O . ILE A 1 308 ? -24.490 4.354 27.392 1.00 95.12 308 ILE A O 1
ATOM 2576 N N . THR A 1 309 ? -26.067 4.65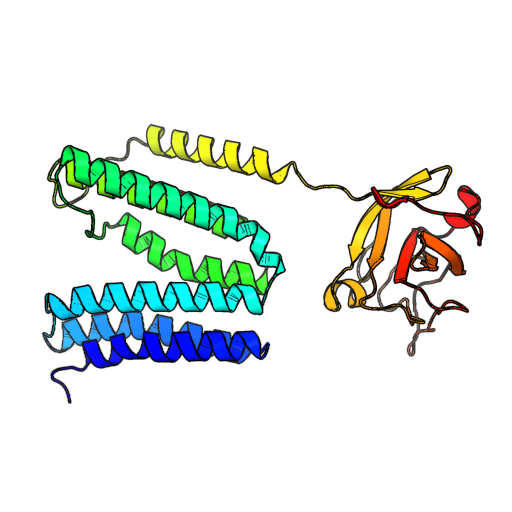0 25.821 1.00 94.88 309 THR A N 1
ATOM 2577 C CA . THR A 1 309 ? -26.930 3.544 26.233 1.00 94.88 309 THR A CA 1
ATOM 2578 C C . THR A 1 309 ? -27.289 2.680 25.033 1.00 94.88 309 THR A C 1
ATOM 2580 O O . THR A 1 309 ? -27.230 3.136 23.888 1.00 94.88 309 THR A O 1
ATOM 2583 N N . LYS A 1 310 ? -27.716 1.444 25.307 1.00 95.38 310 LYS A N 1
ATOM 2584 C CA . LYS A 1 310 ? -28.260 0.527 24.297 1.00 95.38 310 LYS A CA 1
ATOM 2585 C C . LYS A 1 310 ? -29.461 1.147 23.565 1.00 95.38 310 LYS A C 1
ATOM 2587 O O . LYS A 1 310 ? -30.107 2.058 24.089 1.00 95.38 310 LYS A O 1
ATOM 2592 N N . ASN A 1 311 ? -29.760 0.630 22.374 1.00 94.69 311 ASN A N 1
ATOM 2593 C CA . ASN A 1 311 ? -30.846 1.039 21.470 1.00 94.69 311 ASN A CA 1
ATOM 2594 C C . ASN A 1 311 ? -30.718 2.452 20.874 1.00 94.69 311 ASN A C 1
ATOM 2596 O O . ASN A 1 311 ? -31.665 2.956 20.273 1.00 94.69 311 ASN A O 1
ATOM 2600 N N . LYS A 1 312 ? -29.559 3.101 21.019 1.00 95.31 312 LYS A N 1
ATOM 2601 C CA . LYS A 1 312 ? -29.257 4.362 20.332 1.00 95.31 312 LYS A CA 1
ATOM 2602 C C . LYS A 1 312 ? -28.540 4.107 19.015 1.00 95.31 312 LYS A C 1
ATOM 2604 O O . LYS A 1 312 ? -27.742 3.179 18.916 1.00 95.31 312 LYS A O 1
ATOM 2609 N N . ILE A 1 313 ? -28.793 4.974 18.038 1.00 95.62 313 ILE A N 1
ATOM 2610 C CA . ILE A 1 313 ? -28.174 4.915 16.711 1.00 95.62 313 ILE A CA 1
ATOM 2611 C C . ILE A 1 313 ? -26.942 5.823 16.680 1.00 95.62 313 ILE A C 1
ATOM 2613 O O . ILE A 1 313 ? -26.998 6.978 17.111 1.00 95.62 313 ILE A O 1
ATOM 2617 N N . ILE A 1 314 ? -25.838 5.316 16.136 1.00 96.50 314 ILE A N 1
ATOM 2618 C CA . ILE A 1 314 ? -24.625 6.094 15.869 1.00 96.50 314 ILE A CA 1
ATOM 2619 C C . ILE A 1 314 ? -24.553 6.527 14.402 1.00 96.50 314 ILE A C 1
ATOM 2621 O O . ILE A 1 314 ? -25.253 6.008 13.535 1.00 96.50 314 ILE A O 1
ATOM 2625 N N . LYS A 1 315 ? -23.673 7.483 14.099 1.00 96.38 315 LYS A N 1
ATOM 2626 C CA . LYS A 1 315 ? -23.352 7.868 12.715 1.00 96.38 315 LYS A CA 1
ATOM 2627 C C . LYS A 1 315 ? -21.857 7.746 12.469 1.00 96.38 315 LYS A C 1
ATOM 2629 O O . LYS A 1 315 ? -21.078 8.267 13.259 1.00 96.38 315 LYS A O 1
ATOM 2634 N N . ILE A 1 316 ? -21.480 7.125 11.357 1.00 93.19 316 ILE A N 1
ATOM 2635 C CA . ILE A 1 316 ? -20.098 7.069 10.868 1.00 93.19 316 ILE A CA 1
ATOM 2636 C C . ILE A 1 316 ? -19.985 8.096 9.733 1.00 93.19 316 ILE A C 1
ATOM 2638 O O . ILE A 1 316 ? -20.777 8.040 8.792 1.00 93.19 316 ILE A O 1
ATOM 2642 N N . LYS A 1 317 ? -19.082 9.073 9.861 1.00 85.75 317 LYS A N 1
ATOM 2643 C CA . LYS A 1 317 ? -18.902 10.200 8.928 1.00 85.75 317 LYS A CA 1
ATOM 2644 C C . LYS A 1 317 ? -17.512 10.236 8.317 1.00 85.75 317 LYS A C 1
ATOM 2646 O O . LYS A 1 31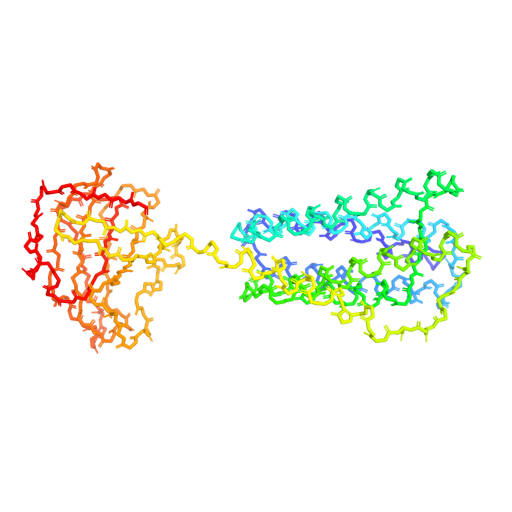7 ? -16.543 9.945 9.059 1.00 85.75 317 LYS A O 1
#

Mean predicted aligned error: 13.5 Å

pLDDT: mean 86.39, std 12.6, range [42.41, 98.5]

Sequence (317 aa):
MKKYAANIVTSSRFVFGLIMVYLSIKNKLILFLIFYILALVSDILDGFFARKFYQQTKFGGKFDIIADNFFVLCLLIGLYYLKSESLKYWVYFAYIFVYYIFVQIISLVKVRKLIFMRTYVANFTAIFFPFVILSLIFSNTIVFVYVYCFLMIYSLTEKLFLQIKNKKYSIFRLKIKQILFFFLIVIILSSGIFLIKTQTHVCFEKKCIEVEIMDTAEKRALGLMYRQKINESEGMLFILDRVQIPKFWMKNVQFSIDMIFIDENLTIVDIEKGVPPCYYEPCLRYSPGSEVLYVVEVISGFSDTYNITKNKIIKIK

Foldseek 3Di:
DLQCVLVVLLVVLLVLLVVLLVCLLVLNVVVNVVSVVSNVVSLVVSVVSCVVSVNDDPVSVVSSVVSVVSSVVSLVSSLCSNPVVLVVLVVLVVVLVVLLVVLQVVLCVQPVDGQDDAAPLNVVLVVLVVVVSVCVNPPVDCVSSLVSSLSSSVRSVVSSVCSNVVNPYDPPPDPVVVSVVSVVVSVVVVVVVVVPPVQKWKDDPQAIAGEDEAEDPVSQVCAQAPDPDDDQRYKYKYFDPDWDWDWDFQERHQAFKKKFFAAPQQFTQDIDARHGHAPDPPTDIDTGPGTGRMIMIGHGCSCVVRVPDGGGGMDID

Secondary structure (DSSP, 8-state):
-GGGHHHHHHHHHHHHHHHHHHHHHTT-HHHHHHHHHHHHHHHHHHHHHHHHTT---HHHHHHHHHHHHHHHHHHHHHHHHH-GGGGGGHHHHHHHHHHHHHHHHHHHHHHSS------HHHHHHHHHHHHHHHHHHHT--HHHHHHHHHHHHHHHHHHHHHHHTT-SS------HHHHHHHHHHHHHHHHHHHT----EEEEETTEEEEEEEE-SHHHHHHTTTT-S---TTEEEEEEEEEEE---B--TT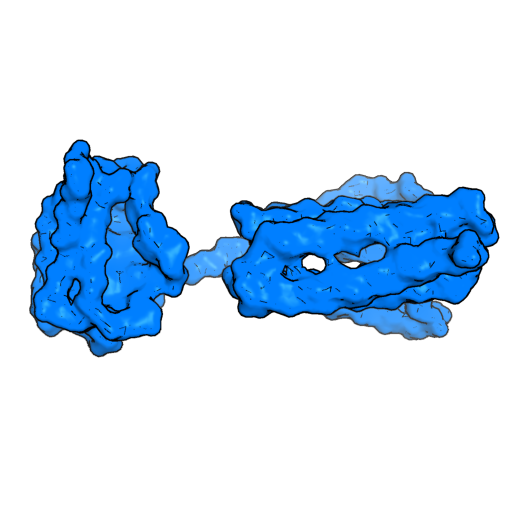--S-EEEEEE-TTSBEEEEEEEEPP--SSSPP-B--SS-EEEEEEEETTHHHHTT--TTPBPEE-

Nearest PDB structures (foldseek):
  3pjy-assembly1_A  TM=8.772E-01  e=8.190E-11  Sinorhizobium meliloti
  3m7a-assembly2_B  TM=8.851E-01  e=8.670E-11  Novosphingobium aromaticivorans DSM 12444
  4mnd-assembly1_A-2  TM=5.215E-01  e=5.561E-02  Archaeoglobus fulgidus
  2cmr-assembly1_A  TM=3.422E-01  e=8.849E+00  Human immunodeficiency virus 1

Radius of gyration: 26.8 Å; Cα contacts (8 Å, |Δi|>4): 446; chains: 1; bounding box: 62×50×69 Å